Protein AF-A0A8J4GPG6-F1 (afdb_monomer_lite)

Radius of gyration: 65.66 Å; chains: 1; bounding box: 167×95×205 Å

Organism: NCBI:txid1737510

Foldseek 3Di:
DVVVVVVVVVVVVVVVVVVVVVVVVVVVVVVVVVVVVVVVVVVVVVVVVVVVVVVVVVVVVVVVVVVVVVVVVVVVVVVVVVVVVVVVVVVVVVVVVVVVVVVVVVVVVVVVVVVVVVVVVVVVVVVVVVVVVVVVVVVVVVVVVVVVVVVVVVVVVVVVDDDDDPDDDDDDDDDDDDDDDDPPDPPPPPPPPPPDDDPDDPPPPPPPPPVPPDDDDDPPDDDDDPPPPPPPPPPPPPPPVPPPPDDDDDDDDDDDDDDDDDPDDDDDDPDDDDPPPCPPPPPPPVPPVQVVCCVVPVDRPDDPDPPPPPDPVVPDVVVPDDPDDD

pLDDT: mean 72.29, std 22.61, range [36.09, 97.94]

Structure (mmCIF, N/CA/C/O backbone):
data_AF-A0A8J4GPG6-F1
#
_entry.id   AF-A0A8J4GPG6-F1
#
loop_
_atom_site.group_PDB
_atom_site.id
_atom_site.type_symbol
_atom_site.label_atom_id
_atom_site.label_alt_id
_atom_site.label_comp_id
_atom_site.label_asym_id
_atom_site.label_entity_id
_atom_site.label_seq_id
_atom_site.pdbx_PDB_ins_code
_atom_site.Cartn_x
_atom_site.Cartn_y
_atom_site.Cartn_z
_atom_site.occupancy
_atom_site.B_iso_or_equiv
_atom_site.auth_seq_id
_atom_site.auth_comp_id
_atom_site.auth_asym_id
_atom_site.auth_atom_id
_atom_site.pdbx_PDB_model_num
ATOM 1 N N . MET A 1 1 ? 75.016 -2.927 -106.631 1.00 52.25 1 MET A N 1
ATOM 2 C CA . MET A 1 1 ? 74.481 -1.567 -106.379 1.00 52.25 1 MET A CA 1
ATOM 3 C C . MET A 1 1 ? 72.999 -1.537 -105.985 1.00 52.25 1 MET A C 1
ATOM 5 O O . MET A 1 1 ? 72.646 -0.672 -105.201 1.00 52.25 1 MET A O 1
ATOM 9 N N . LEU A 1 2 ? 72.145 -2.487 -106.401 1.00 52.03 2 LEU A N 1
ATOM 10 C CA . LEU A 1 2 ? 70.730 -2.541 -105.967 1.00 52.03 2 LEU A CA 1
ATOM 11 C C . LEU A 1 2 ? 70.524 -2.880 -104.473 1.00 52.03 2 LEU A C 1
ATOM 13 O O . LEU A 1 2 ? 69.580 -2.395 -103.860 1.00 52.03 2 LEU A O 1
ATOM 17 N N . LEU A 1 3 ? 71.453 -3.617 -103.853 1.00 50.75 3 LEU A N 1
ATOM 18 C CA . LEU A 1 3 ? 71.431 -3.918 -102.411 1.00 50.75 3 LEU A CA 1
ATOM 19 C C . LEU A 1 3 ? 71.705 -2.689 -101.516 1.00 50.75 3 LEU A C 1
ATOM 21 O O . LEU A 1 3 ? 71.284 -2.671 -100.366 1.00 50.75 3 LEU A O 1
ATOM 25 N N . SER A 1 4 ? 72.364 -1.645 -102.038 1.00 53.97 4 SER A N 1
ATOM 26 C CA . SER A 1 4 ? 72.735 -0.458 -101.247 1.00 53.97 4 SER A CA 1
ATOM 27 C C . SER A 1 4 ? 71.632 0.602 -101.190 1.00 53.97 4 SER A C 1
ATOM 29 O O . SER A 1 4 ? 71.593 1.380 -100.245 1.00 53.97 4 SER A O 1
ATOM 31 N N . VAL A 1 5 ? 70.730 0.636 -102.177 1.00 57.47 5 VAL A N 1
ATOM 32 C CA . VAL A 1 5 ? 69.611 1.597 -102.220 1.00 57.47 5 VAL A CA 1
ATOM 33 C C . VAL A 1 5 ? 68.431 1.102 -101.371 1.00 57.47 5 VAL A C 1
ATOM 35 O O . VAL A 1 5 ? 67.757 1.901 -100.728 1.00 57.47 5 VAL A O 1
ATOM 38 N N . TYR A 1 6 ? 68.240 -0.219 -101.269 1.00 57.22 6 TYR A N 1
ATOM 39 C CA . TYR A 1 6 ? 67.215 -0.821 -100.405 1.00 57.22 6 TYR A CA 1
ATOM 40 C C . TYR A 1 6 ? 67.501 -0.619 -98.907 1.00 57.22 6 TYR A C 1
ATOM 42 O O . TYR A 1 6 ? 66.580 -0.415 -98.119 1.00 57.22 6 TYR A O 1
ATOM 50 N N . ALA A 1 7 ? 68.780 -0.603 -98.517 1.00 59.12 7 ALA A N 1
ATOM 51 C CA . ALA A 1 7 ? 69.188 -0.350 -97.137 1.00 59.12 7 ALA A CA 1
ATOM 52 C C . ALA A 1 7 ? 68.883 1.090 -96.681 1.00 59.12 7 ALA A C 1
ATOM 54 O O . ALA A 1 7 ? 68.516 1.292 -95.529 1.00 59.12 7 ALA A O 1
ATOM 55 N N . VAL A 1 8 ? 68.965 2.086 -97.575 1.00 61.84 8 VAL A N 1
ATOM 56 C CA . VAL A 1 8 ? 68.721 3.502 -97.229 1.00 61.84 8 VAL A CA 1
ATOM 57 C C . VAL A 1 8 ? 67.225 3.805 -97.051 1.00 61.84 8 VAL A C 1
ATOM 59 O O . VAL A 1 8 ? 66.867 4.625 -96.210 1.00 61.84 8 VAL A O 1
ATOM 62 N N . ALA A 1 9 ? 66.337 3.108 -97.768 1.00 64.06 9 ALA A N 1
ATOM 63 C CA . ALA A 1 9 ? 64.885 3.280 -97.631 1.00 64.06 9 ALA A CA 1
ATOM 64 C C . ALA A 1 9 ? 64.264 2.479 -96.464 1.00 64.06 9 ALA A C 1
ATOM 66 O O . ALA A 1 9 ? 63.228 2.875 -95.933 1.00 64.06 9 ALA A O 1
ATOM 67 N N . ALA A 1 10 ? 64.891 1.380 -96.027 1.00 73.00 10 ALA A N 1
ATOM 68 C CA . ALA A 1 10 ? 64.372 0.539 -94.942 1.00 73.00 10 ALA A CA 1
ATOM 69 C C . ALA A 1 10 ? 64.548 1.157 -93.539 1.00 73.00 10 ALA A C 1
ATOM 71 O O . ALA A 1 10 ? 63.718 0.941 -92.656 1.00 73.00 10 ALA A O 1
ATOM 72 N N . VAL A 1 11 ? 65.597 1.960 -93.331 1.00 76.50 11 VAL A N 1
ATOM 73 C CA . VAL A 1 11 ? 65.901 2.599 -92.036 1.00 76.50 11 VAL A CA 1
ATOM 74 C C . VAL A 1 11 ? 64.784 3.537 -91.537 1.00 76.50 11 VAL A C 1
ATOM 76 O O . VAL A 1 11 ? 64.368 3.375 -90.388 1.00 76.50 11 VAL A O 1
ATOM 79 N N . PRO A 1 12 ? 64.230 4.475 -92.337 1.00 82.62 12 PRO A N 1
ATOM 80 C CA . PRO A 1 12 ? 63.148 5.345 -91.864 1.00 82.62 12 PRO A CA 1
ATOM 81 C C . PRO A 1 12 ? 61.829 4.596 -91.599 1.00 82.62 12 PRO A C 1
ATOM 83 O O . PRO A 1 12 ? 61.084 4.977 -90.695 1.00 82.62 12 PRO A O 1
ATOM 86 N N . MET A 1 13 ? 61.543 3.506 -92.324 1.00 85.50 13 MET A N 1
ATOM 87 C CA . MET A 1 13 ? 60.363 2.669 -92.055 1.00 85.50 13 MET A CA 1
ATOM 88 C C . MET A 1 13 ? 60.495 1.883 -90.747 1.00 85.50 13 MET A C 1
ATOM 90 O O . MET A 1 13 ? 59.541 1.794 -89.979 1.00 85.50 13 MET A O 1
ATOM 94 N N . LEU A 1 14 ? 61.689 1.366 -90.445 1.00 88.38 14 LEU A N 1
ATOM 95 C CA . LEU A 1 14 ? 61.951 0.699 -89.168 1.00 88.38 14 LEU A CA 1
ATOM 96 C C . LEU A 1 14 ? 61.892 1.681 -87.988 1.00 88.38 14 LEU A C 1
ATOM 98 O O . LEU A 1 14 ? 61.332 1.345 -86.948 1.00 88.38 14 LEU A O 1
ATOM 102 N N . ALA A 1 15 ? 62.399 2.907 -88.153 1.00 88.88 15 ALA A N 1
ATOM 103 C CA . ALA A 1 15 ? 62.335 3.938 -87.116 1.00 88.88 15 ALA A CA 1
ATOM 104 C C . ALA A 1 15 ? 60.894 4.396 -86.825 1.00 88.88 15 ALA A C 1
ATOM 106 O O . ALA A 1 15 ? 60.515 4.548 -85.665 1.00 88.88 15 ALA A O 1
ATOM 107 N N . THR A 1 16 ? 60.071 4.574 -87.863 1.00 91.69 16 THR A N 1
ATOM 108 C CA . THR A 1 16 ? 58.650 4.930 -87.701 1.00 91.69 16 THR A CA 1
ATOM 109 C C . THR A 1 16 ? 57.837 3.789 -87.097 1.00 91.69 16 THR A C 1
ATOM 111 O O . THR A 1 16 ? 57.032 4.040 -86.202 1.00 91.69 16 THR A O 1
ATOM 114 N N . ALA A 1 17 ? 58.090 2.539 -87.496 1.00 93.06 17 ALA A N 1
ATOM 115 C CA . ALA A 1 17 ? 57.474 1.370 -86.871 1.00 93.06 17 ALA A CA 1
ATOM 116 C C . ALA A 1 17 ? 57.861 1.239 -85.387 1.00 93.06 17 ALA A C 1
ATOM 118 O O . ALA A 1 17 ? 56.996 0.994 -84.548 1.00 93.06 17 ALA A O 1
ATOM 119 N N . ALA A 1 18 ? 59.133 1.469 -85.042 1.00 93.88 18 ALA A N 1
ATOM 120 C CA . ALA A 1 18 ? 59.598 1.463 -83.656 1.00 93.88 18 ALA A CA 1
ATOM 121 C C . ALA A 1 18 ? 58.967 2.595 -82.827 1.00 93.88 18 ALA A C 1
ATOM 123 O O . ALA A 1 18 ? 58.536 2.358 -81.701 1.00 93.88 18 ALA A O 1
ATOM 124 N N . ALA A 1 19 ? 58.851 3.804 -83.386 1.00 94.31 19 ALA A N 1
ATOM 125 C CA . ALA A 1 19 ? 58.191 4.929 -82.724 1.00 94.31 19 ALA A CA 1
ATOM 126 C C . ALA A 1 19 ? 56.688 4.677 -82.512 1.00 94.31 19 ALA A C 1
ATOM 128 O O . ALA A 1 19 ? 56.167 4.951 -81.433 1.00 94.31 19 ALA A O 1
ATOM 129 N N . ALA A 1 20 ? 55.999 4.102 -83.503 1.00 94.38 20 ALA A N 1
ATOM 130 C CA . ALA A 1 20 ? 54.594 3.719 -83.384 1.00 94.38 20 ALA A CA 1
ATOM 131 C C . ALA A 1 20 ? 54.391 2.616 -82.333 1.00 94.38 20 ALA A C 1
ATOM 133 O O . ALA A 1 20 ? 53.469 2.703 -81.525 1.00 94.38 20 ALA A O 1
ATOM 134 N N . ALA A 1 21 ? 55.278 1.617 -82.290 1.00 95.19 21 ALA A N 1
ATOM 135 C CA . ALA A 1 21 ? 55.256 0.573 -81.269 1.00 95.19 21 ALA A CA 1
ATOM 136 C C . ALA A 1 21 ? 55.518 1.138 -79.862 1.00 95.19 21 ALA A C 1
ATOM 138 O O . ALA A 1 21 ? 54.820 0.772 -78.919 1.00 95.19 21 ALA A O 1
ATOM 139 N N . ALA A 1 22 ? 56.466 2.070 -79.719 1.00 95.31 22 ALA A N 1
ATOM 140 C CA . ALA A 1 22 ? 56.740 2.748 -78.453 1.00 95.31 22 ALA A CA 1
ATOM 141 C C . ALA A 1 22 ? 55.551 3.608 -77.991 1.00 95.31 22 ALA A C 1
ATOM 143 O O . ALA A 1 22 ? 55.191 3.571 -76.816 1.00 95.31 22 ALA A O 1
ATOM 144 N N . ALA A 1 23 ? 54.901 4.329 -78.909 1.00 95.94 23 ALA A N 1
ATOM 145 C CA . ALA A 1 23 ? 53.695 5.097 -78.611 1.00 95.94 23 ALA A CA 1
ATOM 146 C C . ALA A 1 23 ? 52.535 4.183 -78.183 1.00 95.94 23 ALA A C 1
ATOM 148 O O . ALA A 1 23 ? 51.899 4.444 -77.165 1.00 95.94 23 ALA A O 1
ATOM 149 N N . ALA A 1 24 ? 52.309 3.074 -78.895 1.00 95.56 24 ALA A N 1
ATOM 150 C CA . ALA A 1 24 ? 51.292 2.089 -78.533 1.00 95.56 24 ALA A CA 1
ATOM 151 C C . ALA A 1 24 ? 51.565 1.458 -77.156 1.00 95.56 24 ALA A C 1
ATOM 153 O O . ALA A 1 24 ? 50.646 1.329 -76.347 1.00 95.56 24 ALA A O 1
ATOM 154 N N . ALA A 1 25 ? 52.825 1.127 -76.855 1.00 96.00 25 ALA A N 1
ATOM 155 C CA . ALA A 1 25 ? 53.230 0.621 -75.546 1.00 96.00 25 ALA A CA 1
ATOM 156 C C . ALA A 1 25 ? 53.015 1.662 -74.434 1.00 96.00 25 ALA A C 1
ATOM 158 O O . ALA A 1 25 ? 52.515 1.316 -73.365 1.00 96.00 25 ALA A O 1
ATOM 159 N N . ALA A 1 26 ? 53.320 2.938 -74.688 1.00 96.25 26 ALA A N 1
ATOM 160 C CA . ALA A 1 26 ? 53.076 4.024 -73.740 1.00 96.25 26 ALA A CA 1
ATOM 161 C C . ALA A 1 26 ? 51.574 4.238 -73.483 1.00 96.25 26 ALA A C 1
ATOM 163 O O . ALA A 1 26 ? 51.165 4.376 -72.331 1.00 96.25 26 ALA A O 1
ATOM 164 N N . THR A 1 27 ? 50.735 4.202 -74.525 1.00 96.88 27 THR A N 1
ATOM 165 C CA . THR A 1 27 ? 49.273 4.275 -74.380 1.00 96.88 27 THR A CA 1
ATOM 166 C C . THR A 1 27 ? 48.723 3.075 -73.611 1.00 96.88 27 THR A C 1
ATOM 168 O O . THR A 1 27 ? 47.893 3.258 -72.724 1.00 96.88 27 THR A O 1
ATOM 171 N N . ALA A 1 28 ? 49.207 1.861 -73.890 1.00 96.19 28 ALA A N 1
ATOM 172 C CA . ALA A 1 28 ? 48.809 0.663 -73.154 1.00 96.19 28 ALA A CA 1
ATOM 173 C C . ALA A 1 28 ? 49.217 0.742 -71.672 1.00 96.19 28 ALA A C 1
ATOM 175 O O . ALA A 1 28 ? 48.412 0.424 -70.798 1.00 96.19 28 ALA A O 1
ATOM 176 N N . ALA A 1 29 ? 50.425 1.230 -71.375 1.00 96.50 29 ALA A N 1
ATOM 177 C CA . ALA A 1 29 ? 50.893 1.441 -70.007 1.00 96.50 29 ALA A CA 1
ATOM 178 C C . ALA A 1 29 ? 50.073 2.515 -69.267 1.00 96.50 29 ALA A C 1
ATOM 180 O O . ALA A 1 29 ? 49.715 2.328 -68.102 1.00 96.50 29 ALA A O 1
ATOM 181 N N . ALA A 1 30 ? 49.720 3.614 -69.940 1.00 96.12 30 ALA A N 1
ATOM 182 C CA . ALA A 1 30 ? 48.855 4.652 -69.383 1.00 96.12 30 ALA A CA 1
ATOM 183 C C . ALA A 1 30 ? 47.435 4.127 -69.105 1.00 96.12 30 ALA A C 1
ATOM 185 O O . ALA A 1 30 ? 46.891 4.378 -68.032 1.00 96.12 30 ALA A O 1
ATOM 186 N N . ALA A 1 31 ? 46.861 3.342 -70.024 1.00 96.25 31 ALA A N 1
ATOM 187 C CA . ALA A 1 31 ? 45.556 2.710 -69.842 1.00 96.25 31 ALA A CA 1
ATOM 188 C C . ALA A 1 31 ? 45.561 1.695 -68.686 1.00 96.25 31 ALA A C 1
ATOM 190 O O . ALA A 1 31 ? 44.645 1.697 -67.867 1.00 96.25 31 ALA A O 1
ATOM 191 N N . ALA A 1 32 ? 46.615 0.879 -68.571 1.00 96.50 32 ALA A N 1
ATOM 192 C CA . ALA A 1 32 ? 46.789 -0.051 -67.456 1.00 96.50 32 ALA A CA 1
ATOM 193 C C . ALA A 1 32 ? 46.916 0.685 -66.112 1.00 96.50 32 ALA A C 1
ATOM 195 O O . ALA A 1 32 ? 46.302 0.279 -65.126 1.00 96.50 32 ALA A O 1
ATOM 196 N N . THR A 1 33 ? 47.650 1.802 -66.082 1.00 97.25 33 THR A N 1
ATOM 197 C CA . THR A 1 33 ? 47.785 2.646 -64.885 1.00 97.25 33 THR A CA 1
ATOM 198 C C . THR A 1 33 ? 46.442 3.263 -64.495 1.00 97.25 33 THR A C 1
ATOM 200 O O . THR A 1 33 ? 46.044 3.169 -63.338 1.00 97.25 33 THR A O 1
ATOM 203 N N . ALA A 1 34 ? 45.697 3.820 -65.456 1.00 96.38 34 ALA A N 1
ATOM 204 C CA . ALA A 1 34 ? 44.369 4.382 -65.213 1.00 96.38 34 ALA A CA 1
ATOM 205 C C . ALA A 1 34 ? 43.373 3.326 -64.700 1.00 96.38 34 ALA A C 1
ATOM 207 O O . ALA A 1 34 ? 42.628 3.592 -63.757 1.00 96.38 34 ALA A O 1
ATOM 208 N N . ALA A 1 35 ? 43.395 2.115 -65.267 1.00 96.44 35 ALA A N 1
ATOM 209 C CA . ALA A 1 35 ? 42.573 0.999 -64.804 1.00 96.44 35 ALA A CA 1
ATOM 210 C C . ALA A 1 35 ? 42.939 0.567 -63.373 1.00 96.44 35 ALA A C 1
ATOM 212 O O . ALA A 1 35 ? 42.047 0.355 -62.552 1.00 96.44 35 ALA A O 1
ATOM 213 N N . ALA A 1 36 ? 44.234 0.499 -63.043 1.00 96.50 36 ALA A N 1
ATOM 214 C CA . ALA A 1 36 ? 44.697 0.189 -61.692 1.00 96.50 36 ALA A CA 1
ATOM 215 C C . ALA A 1 36 ? 44.278 1.269 -60.677 1.00 96.50 36 ALA A C 1
ATOM 217 O O . ALA A 1 36 ? 43.794 0.938 -59.595 1.00 96.50 36 ALA A O 1
ATOM 218 N N . THR A 1 37 ? 44.389 2.555 -61.031 1.00 97.31 37 THR A N 1
ATOM 219 C CA . THR A 1 37 ? 43.919 3.664 -60.185 1.00 97.31 37 THR A CA 1
ATOM 220 C C . THR A 1 37 ? 42.404 3.618 -59.978 1.00 97.31 37 THR A C 1
ATOM 222 O O . THR A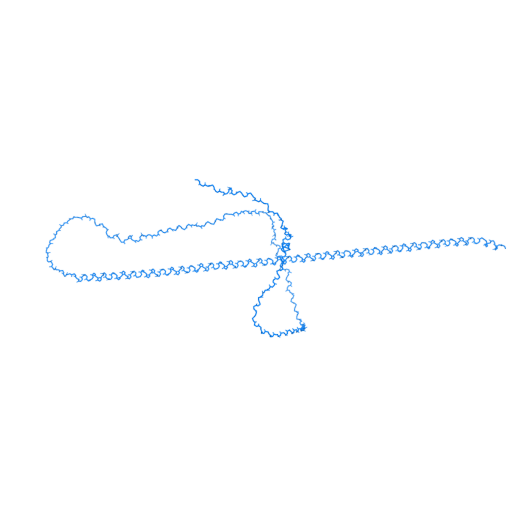 1 37 ? 41.943 3.794 -58.852 1.00 97.31 37 THR A O 1
ATOM 225 N N . ALA A 1 38 ? 41.623 3.328 -61.024 1.00 96.19 38 ALA A N 1
ATOM 226 C CA . ALA A 1 38 ? 40.172 3.187 -60.912 1.00 96.19 38 ALA A CA 1
ATOM 227 C C . ALA A 1 38 ? 39.774 2.003 -60.010 1.00 96.19 38 ALA A C 1
ATOM 229 O O . ALA A 1 38 ? 38.896 2.148 -59.160 1.00 96.19 38 ALA A O 1
ATOM 230 N N . ALA A 1 39 ? 40.453 0.857 -60.133 1.00 96.69 39 ALA A N 1
ATOM 231 C CA . ALA A 1 39 ? 40.225 -0.307 -59.275 1.00 96.69 39 ALA A CA 1
ATOM 232 C C . ALA A 1 39 ? 40.586 -0.031 -57.802 1.00 96.69 39 ALA A C 1
ATOM 234 O O . ALA A 1 39 ? 39.843 -0.417 -56.894 1.00 96.69 39 ALA A O 1
ATOM 235 N N . ALA A 1 40 ? 41.689 0.684 -57.554 1.00 95.94 40 ALA A N 1
ATOM 236 C CA . ALA A 1 40 ? 42.076 1.110 -56.211 1.00 95.94 40 ALA A CA 1
ATOM 237 C C . ALA A 1 40 ? 41.047 2.080 -55.600 1.00 95.94 40 ALA A C 1
ATOM 239 O O . ALA A 1 40 ? 40.649 1.903 -54.449 1.00 95.94 40 ALA A O 1
ATOM 240 N N . ALA A 1 41 ? 40.554 3.052 -56.378 1.00 96.25 41 ALA A N 1
ATOM 241 C CA . ALA A 1 41 ? 39.515 3.984 -55.938 1.00 96.25 41 ALA A CA 1
ATOM 242 C C . ALA A 1 41 ? 38.186 3.272 -55.625 1.00 96.25 41 ALA A C 1
ATOM 244 O O . ALA A 1 41 ? 37.566 3.556 -54.601 1.00 96.25 41 ALA A O 1
ATOM 245 N N . ALA A 1 42 ? 37.778 2.302 -56.452 1.00 96.44 42 ALA A N 1
ATOM 246 C CA . ALA A 1 42 ? 36.586 1.489 -56.205 1.00 96.44 42 ALA A CA 1
ATOM 247 C C . ALA A 1 42 ? 36.716 0.646 -54.923 1.00 96.44 42 ALA A C 1
ATOM 249 O O . ALA A 1 42 ? 35.779 0.580 -54.129 1.00 96.44 42 ALA A O 1
ATOM 250 N N . THR A 1 43 ? 37.893 0.059 -54.681 1.00 96.56 43 THR A N 1
ATOM 251 C CA . THR A 1 43 ? 38.172 -0.714 -53.458 1.00 96.56 43 THR A CA 1
ATOM 252 C C . THR A 1 43 ? 38.139 0.177 -52.214 1.00 96.56 43 THR A C 1
ATOM 254 O O . THR A 1 43 ? 37.539 -0.193 -51.207 1.00 96.56 43 THR A O 1
ATOM 257 N N . ALA A 1 44 ? 38.721 1.380 -52.287 1.00 96.31 44 ALA A N 1
ATOM 258 C CA . ALA A 1 44 ? 38.678 2.353 -51.197 1.00 96.31 44 ALA A CA 1
ATOM 259 C C . ALA A 1 44 ? 37.244 2.830 -50.900 1.00 96.31 44 ALA A C 1
ATOM 261 O O . ALA A 1 44 ? 36.858 2.919 -49.736 1.00 96.31 44 ALA A O 1
ATOM 262 N N . ALA A 1 45 ? 36.432 3.074 -51.935 1.00 96.12 45 ALA A N 1
ATOM 263 C CA . ALA A 1 45 ? 35.025 3.438 -51.776 1.00 96.12 45 ALA A CA 1
ATOM 264 C C . ALA A 1 45 ? 34.201 2.305 -51.138 1.00 96.12 45 ALA A C 1
ATOM 266 O O . ALA A 1 45 ? 33.405 2.562 -50.235 1.00 96.12 45 ALA A O 1
ATOM 267 N N . ALA A 1 46 ? 34.427 1.050 -51.546 1.00 96.06 46 ALA A N 1
ATOM 268 C CA . ALA A 1 46 ? 33.774 -0.113 -50.944 1.00 96.06 46 ALA A CA 1
ATOM 269 C C . ALA A 1 46 ? 34.167 -0.298 -49.466 1.00 96.06 46 ALA A C 1
ATOM 271 O O . ALA A 1 46 ? 33.301 -0.543 -48.627 1.00 96.06 46 ALA A O 1
ATOM 272 N N . ALA A 1 47 ? 35.448 -0.115 -49.127 1.00 96.25 47 ALA A N 1
ATOM 273 C CA . ALA A 1 47 ? 35.922 -0.166 -47.744 1.00 96.25 47 ALA A CA 1
ATOM 274 C C . ALA A 1 47 ? 35.317 0.957 -46.881 1.00 96.25 47 ALA A C 1
ATOM 276 O O . ALA A 1 47 ? 34.892 0.703 -45.754 1.00 96.25 47 ALA A O 1
ATOM 277 N N . ALA A 1 48 ? 35.212 2.179 -47.417 1.00 95.31 48 ALA A N 1
ATOM 278 C CA . ALA A 1 48 ? 34.569 3.299 -46.730 1.00 95.31 48 ALA A CA 1
ATOM 279 C C . ALA A 1 48 ? 33.067 3.053 -46.499 1.00 95.31 48 ALA A C 1
ATOM 281 O O . ALA A 1 48 ? 32.566 3.311 -45.405 1.00 95.31 48 ALA A O 1
ATOM 282 N N . ALA A 1 49 ? 32.358 2.496 -47.488 1.00 95.69 49 ALA A N 1
ATOM 283 C CA . ALA A 1 49 ? 30.948 2.130 -47.351 1.00 95.69 49 ALA A CA 1
ATOM 284 C C . ALA A 1 49 ? 30.735 1.027 -46.297 1.00 95.69 49 ALA A C 1
ATOM 286 O O . ALA A 1 49 ? 29.824 1.131 -45.477 1.00 95.69 49 ALA A O 1
ATOM 287 N N . ALA A 1 50 ? 31.603 0.009 -46.263 1.00 95.94 50 ALA A N 1
ATOM 288 C CA . ALA A 1 50 ? 31.557 -1.043 -45.247 1.00 95.94 50 ALA A CA 1
ATOM 289 C C . ALA A 1 50 ? 31.839 -0.501 -43.833 1.00 95.94 50 ALA A C 1
ATOM 291 O O . ALA A 1 50 ? 31.148 -0.865 -42.882 1.00 95.94 50 ALA A O 1
ATOM 292 N N . ALA A 1 51 ? 32.810 0.408 -43.685 1.00 96.00 51 ALA A N 1
ATOM 293 C CA . ALA A 1 51 ? 33.090 1.065 -42.409 1.00 96.00 51 ALA A CA 1
ATOM 294 C C . ALA A 1 51 ? 31.902 1.919 -41.929 1.00 96.00 51 ALA A C 1
ATOM 296 O O . ALA A 1 51 ? 31.537 1.852 -40.755 1.00 96.00 51 ALA A O 1
ATOM 297 N N . ALA A 1 52 ? 31.256 2.661 -42.835 1.00 95.56 52 ALA A N 1
ATOM 298 C CA . ALA A 1 52 ? 30.061 3.443 -42.524 1.00 95.56 52 ALA A CA 1
ATOM 299 C C . ALA A 1 52 ? 28.875 2.556 -42.100 1.00 95.56 52 ALA A C 1
ATOM 301 O O . ALA A 1 52 ? 28.191 2.879 -41.131 1.00 95.56 52 ALA A O 1
ATOM 302 N N . ALA A 1 53 ? 28.664 1.415 -42.767 1.00 96.25 53 ALA A N 1
ATOM 303 C CA . ALA A 1 53 ? 27.622 0.455 -42.397 1.00 96.25 53 ALA A CA 1
ATOM 304 C C . ALA A 1 53 ? 27.863 -0.156 -41.004 1.00 96.25 53 ALA A C 1
ATOM 306 O O . ALA A 1 53 ? 26.939 -0.221 -40.195 1.00 96.25 53 ALA A O 1
ATOM 307 N N . THR A 1 54 ? 29.107 -0.535 -40.689 1.00 96.56 54 THR A N 1
ATOM 308 C CA . THR A 1 54 ? 29.480 -1.037 -39.355 1.00 96.56 54 THR A CA 1
ATOM 309 C C . THR A 1 54 ? 29.281 0.027 -38.273 1.00 96.56 54 THR A C 1
ATOM 311 O O . THR A 1 54 ? 28.740 -0.276 -37.211 1.00 96.56 54 THR A O 1
ATOM 314 N N . ALA A 1 55 ? 29.660 1.282 -38.540 1.00 94.75 55 ALA A N 1
ATOM 315 C CA . ALA A 1 55 ? 29.448 2.386 -37.604 1.00 94.75 55 ALA A CA 1
ATOM 316 C C . ALA A 1 55 ? 27.953 2.655 -37.357 1.00 94.75 55 ALA A C 1
ATOM 318 O O . ALA A 1 55 ? 27.548 2.848 -36.211 1.00 94.75 55 ALA A O 1
ATOM 319 N N . ALA A 1 56 ? 27.125 2.609 -38.406 1.00 95.94 56 ALA A N 1
ATOM 320 C CA . ALA A 1 56 ? 25.677 2.750 -38.283 1.00 95.94 56 ALA A CA 1
ATOM 321 C C . ALA A 1 56 ? 25.058 1.608 -37.458 1.00 95.94 56 ALA A C 1
ATOM 323 O O . ALA A 1 56 ? 24.283 1.872 -36.542 1.00 95.94 56 ALA A O 1
ATOM 324 N N . ALA A 1 57 ? 25.453 0.355 -37.712 1.00 95.81 57 ALA A N 1
ATOM 325 C CA . ALA A 1 57 ? 24.982 -0.799 -36.946 1.00 95.81 57 ALA A CA 1
ATOM 326 C C . ALA A 1 57 ? 25.373 -0.713 -35.459 1.00 95.81 57 ALA A C 1
ATOM 328 O O . ALA A 1 57 ? 24.546 -0.980 -34.588 1.00 95.81 57 ALA A O 1
ATOM 329 N N . ALA A 1 58 ? 26.605 -0.282 -35.159 1.00 95.25 58 ALA A N 1
ATOM 330 C CA . ALA A 1 58 ? 27.060 -0.064 -33.787 1.00 95.25 58 ALA A CA 1
ATOM 331 C C . ALA A 1 58 ? 26.265 1.050 -33.081 1.00 95.25 58 ALA A C 1
ATOM 333 O O . ALA A 1 58 ? 25.886 0.890 -31.921 1.00 95.25 58 ALA A O 1
ATOM 334 N N . ALA A 1 59 ? 25.958 2.149 -33.78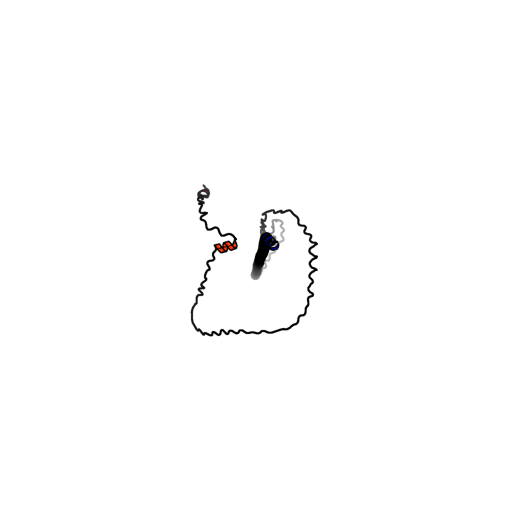1 1.00 95.88 59 ALA A N 1
ATOM 335 C CA . ALA A 1 59 ? 25.133 3.230 -33.243 1.00 95.88 59 ALA A CA 1
ATOM 336 C C . ALA A 1 59 ? 23.695 2.769 -32.949 1.00 95.88 59 ALA A C 1
ATOM 338 O O . ALA A 1 59 ? 23.159 3.084 -31.886 1.00 95.88 59 ALA A O 1
ATOM 339 N N . THR A 1 60 ? 23.085 1.977 -33.839 1.00 97.25 60 THR A N 1
ATOM 340 C CA . THR A 1 60 ? 21.759 1.385 -33.603 1.00 97.25 60 THR A CA 1
ATOM 341 C C . THR A 1 60 ? 21.771 0.445 -32.399 1.00 97.25 60 THR A C 1
ATOM 343 O O . THR A 1 60 ? 20.911 0.572 -31.533 1.00 97.25 60 THR A O 1
ATOM 346 N N . ALA A 1 61 ? 22.766 -0.443 -32.288 1.00 95.38 61 ALA A N 1
ATOM 347 C CA 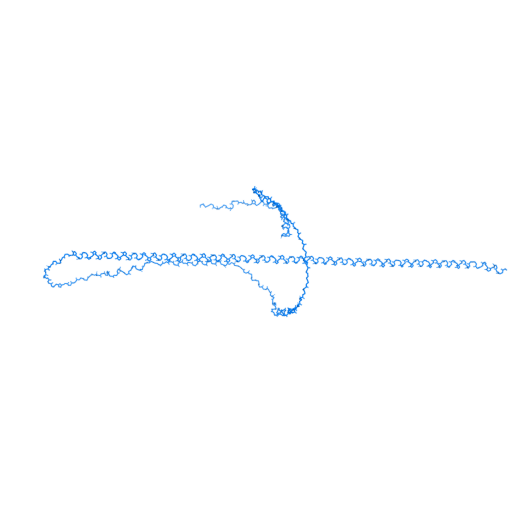. ALA A 1 61 ? 22.886 -1.353 -31.148 1.00 95.38 61 ALA A CA 1
ATOM 348 C C . ALA A 1 61 ? 23.042 -0.598 -29.815 1.00 95.38 61 ALA A C 1
ATOM 350 O O . ALA A 1 61 ? 22.385 -0.940 -28.831 1.00 95.38 61 ALA A O 1
ATOM 351 N N . ALA A 1 62 ? 23.852 0.467 -29.790 1.00 96.31 62 ALA A N 1
ATOM 352 C CA . ALA A 1 62 ? 24.013 1.318 -28.613 1.00 96.31 62 ALA A CA 1
ATOM 353 C C . ALA A 1 62 ? 22.707 2.039 -28.231 1.00 96.31 62 ALA A C 1
ATOM 355 O O . ALA A 1 62 ? 22.359 2.089 -27.051 1.00 96.31 62 ALA A O 1
ATOM 356 N N . ALA A 1 63 ? 21.953 2.548 -29.212 1.00 96.38 63 ALA A N 1
ATOM 357 C CA . ALA A 1 63 ? 20.661 3.189 -28.972 1.00 96.38 63 ALA A CA 1
ATOM 358 C C . ALA A 1 63 ? 19.618 2.203 -28.415 1.00 96.38 63 ALA A C 1
ATOM 360 O O . ALA A 1 63 ? 18.912 2.532 -27.462 1.00 96.38 63 ALA A O 1
ATOM 361 N N . THR A 1 64 ? 19.554 0.979 -28.950 1.00 97.25 64 THR A N 1
ATOM 362 C CA . THR A 1 64 ? 18.669 -0.077 -28.432 1.00 97.25 64 THR A CA 1
ATOM 363 C C . THR A 1 64 ? 19.043 -0.478 -27.005 1.00 97.25 64 THR A C 1
ATOM 365 O O . THR A 1 64 ? 18.156 -0.604 -26.162 1.00 97.25 64 THR A O 1
ATOM 368 N N . ALA A 1 65 ? 20.337 -0.626 -26.701 1.00 96.25 65 ALA A N 1
ATOM 369 C CA . ALA A 1 65 ? 20.800 -0.937 -25.349 1.00 96.25 65 ALA A CA 1
ATOM 370 C C . ALA A 1 65 ? 20.453 0.179 -24.347 1.00 96.25 65 ALA A C 1
ATOM 372 O O . ALA A 1 65 ? 19.988 -0.107 -23.245 1.00 96.25 65 ALA A O 1
ATOM 373 N N . ALA A 1 66 ? 20.614 1.448 -24.740 1.00 96.50 66 ALA A N 1
ATOM 374 C CA . ALA A 1 66 ? 20.227 2.589 -23.913 1.00 96.50 66 ALA A CA 1
ATOM 375 C C . ALA A 1 66 ? 18.710 2.623 -23.653 1.00 96.50 66 ALA A C 1
ATOM 377 O O . ALA A 1 66 ? 18.292 2.783 -22.508 1.00 96.50 66 ALA A O 1
ATOM 378 N N . ALA A 1 67 ? 17.887 2.399 -24.684 1.00 96.12 67 ALA A N 1
ATOM 379 C CA . ALA A 1 67 ? 16.433 2.338 -24.540 1.00 96.12 67 ALA A CA 1
ATOM 380 C C . ALA A 1 67 ? 15.986 1.195 -23.610 1.00 96.12 67 ALA A C 1
ATOM 382 O O . ALA A 1 67 ? 15.127 1.401 -22.752 1.00 96.12 67 ALA A O 1
ATOM 383 N N . ALA A 1 68 ? 16.605 0.013 -23.726 1.00 96.62 68 ALA A N 1
ATOM 384 C CA . ALA A 1 68 ? 16.338 -1.119 -22.840 1.00 96.62 68 ALA A CA 1
ATOM 385 C C . ALA A 1 68 ? 16.720 -0.817 -21.380 1.00 96.62 68 ALA A C 1
ATOM 387 O O . ALA A 1 68 ? 15.957 -1.137 -20.469 1.00 96.62 68 ALA A O 1
ATOM 388 N N . ALA A 1 69 ? 17.855 -0.147 -21.147 1.00 96.25 69 ALA A N 1
ATOM 389 C CA . ALA A 1 69 ? 18.268 0.273 -19.808 1.00 96.25 69 ALA A CA 1
ATOM 390 C C . ALA A 1 69 ? 17.294 1.296 -19.192 1.00 96.25 69 ALA A C 1
ATOM 392 O O . ALA A 1 69 ? 16.936 1.173 -18.021 1.00 96.25 69 ALA A O 1
ATOM 393 N N . THR A 1 70 ? 16.809 2.268 -19.977 1.00 96.56 70 THR A N 1
ATOM 394 C CA . THR A 1 70 ? 15.783 3.223 -19.525 1.00 96.56 70 THR A CA 1
ATOM 395 C C . THR A 1 70 ? 14.465 2.524 -19.188 1.00 96.56 70 THR A C 1
ATOM 397 O O . THR A 1 70 ? 13.880 2.813 -18.146 1.00 96.56 70 THR A O 1
ATOM 400 N N . ALA A 1 71 ? 14.016 1.575 -20.017 1.00 95.75 71 ALA A N 1
ATOM 401 C CA . ALA A 1 71 ? 12.803 0.802 -19.752 1.00 95.75 71 ALA A CA 1
ATOM 402 C C . ALA A 1 71 ? 12.925 -0.047 -18.472 1.00 95.75 71 ALA A C 1
ATOM 404 O O . ALA A 1 71 ? 12.008 -0.054 -17.652 1.00 95.75 71 ALA A O 1
ATOM 405 N N . ALA A 1 72 ? 14.073 -0.698 -18.254 1.00 96.62 72 ALA A N 1
ATOM 406 C CA . ALA A 1 72 ? 14.339 -1.465 -17.037 1.00 96.62 72 ALA A CA 1
ATOM 407 C C . ALA A 1 72 ? 14.348 -0.577 -15.777 1.00 96.62 72 ALA A C 1
ATOM 409 O O . ALA A 1 72 ? 13.761 -0.945 -14.760 1.00 96.62 72 ALA A O 1
ATOM 410 N N . ALA A 1 73 ? 14.951 0.616 -15.846 1.00 96.38 73 ALA A N 1
ATOM 411 C CA . ALA A 1 73 ? 14.948 1.574 -14.739 1.00 96.38 73 ALA A CA 1
ATOM 412 C C . ALA A 1 73 ? 13.535 2.100 -14.416 1.00 96.38 73 ALA A C 1
ATOM 414 O O . ALA A 1 73 ? 13.175 2.236 -13.242 1.00 96.38 73 ALA A O 1
ATOM 415 N N . ALA A 1 74 ? 12.714 2.354 -15.442 1.00 96.69 74 ALA A N 1
ATOM 416 C CA . ALA A 1 74 ? 11.318 2.752 -15.268 1.00 96.69 74 ALA A CA 1
ATOM 417 C C . ALA A 1 74 ? 10.486 1.634 -14.615 1.00 96.69 74 ALA A C 1
ATOM 419 O O . ALA A 1 74 ? 9.757 1.900 -13.660 1.00 96.69 74 ALA A O 1
ATOM 420 N N . ALA A 1 75 ? 10.653 0.382 -15.057 1.00 96.88 75 ALA A N 1
ATOM 421 C CA . ALA A 1 75 ? 9.982 -0.776 -14.464 1.00 96.88 75 ALA A CA 1
ATOM 422 C C . ALA A 1 75 ? 10.379 -0.990 -12.991 1.00 96.88 75 ALA A C 1
ATOM 424 O O . ALA A 1 75 ? 9.512 -1.210 -12.146 1.00 96.88 75 ALA A O 1
ATOM 425 N N . ALA A 1 76 ? 11.669 -0.855 -12.658 1.00 96.50 76 ALA A N 1
ATOM 426 C CA . ALA A 1 76 ? 12.148 -0.947 -11.279 1.00 96.50 76 ALA A CA 1
ATOM 427 C C . ALA A 1 76 ? 11.570 0.164 -10.383 1.00 96.50 76 ALA A C 1
ATOM 429 O O . ALA A 1 76 ? 11.178 -0.097 -9.246 1.00 96.50 76 ALA A O 1
ATOM 430 N N . THR A 1 77 ? 11.462 1.390 -10.907 1.00 97.19 77 THR A N 1
ATOM 431 C CA . THR A 1 77 ? 10.848 2.519 -10.188 1.00 97.19 77 THR A CA 1
ATOM 432 C C . THR A 1 77 ? 9.360 2.267 -9.940 1.00 97.19 77 THR A C 1
ATOM 434 O O . THR A 1 77 ? 8.899 2.423 -8.814 1.00 97.19 77 THR A O 1
ATOM 437 N N . ALA A 1 78 ? 8.620 1.805 -10.955 1.00 96.50 78 ALA A N 1
ATOM 438 C CA . ALA A 1 78 ? 7.202 1.472 -10.823 1.00 96.50 78 ALA A CA 1
ATOM 439 C C . ALA A 1 78 ? 6.959 0.358 -9.787 1.00 96.50 78 ALA A C 1
ATOM 441 O O . ALA A 1 78 ? 6.062 0.482 -8.952 1.00 96.50 78 ALA A O 1
ATOM 442 N N . ALA A 1 79 ? 7.794 -0.688 -9.782 1.00 96.62 79 ALA A N 1
ATOM 443 C CA . ALA A 1 79 ? 7.726 -1.760 -8.789 1.00 96.62 79 ALA A CA 1
ATOM 444 C C . ALA A 1 79 ? 8.001 -1.253 -7.360 1.00 96.62 79 ALA A C 1
ATOM 446 O O . ALA A 1 79 ? 7.282 -1.615 -6.428 1.00 96.62 79 ALA A O 1
ATOM 447 N N . ALA A 1 80 ? 8.994 -0.372 -7.183 1.00 96.50 80 ALA A N 1
ATOM 448 C CA . ALA A 1 80 ? 9.291 0.240 -5.889 1.00 96.50 80 ALA A CA 1
ATOM 449 C C . ALA A 1 80 ? 8.136 1.125 -5.386 1.00 96.50 80 ALA A C 1
ATOM 451 O O . ALA A 1 80 ? 7.777 1.052 -4.210 1.00 96.50 80 ALA A O 1
ATOM 452 N N . THR A 1 81 ? 7.511 1.914 -6.268 1.00 97.94 81 THR A N 1
ATOM 453 C CA . THR A 1 81 ? 6.326 2.718 -5.930 1.00 97.94 81 THR A CA 1
ATOM 454 C C . THR A 1 81 ? 5.150 1.834 -5.517 1.00 97.94 81 THR A C 1
ATOM 456 O O . THR A 1 81 ? 4.551 2.086 -4.475 1.00 97.94 81 THR A O 1
ATOM 459 N N . ALA A 1 82 ? 4.854 0.765 -6.264 1.00 96.81 82 ALA A N 1
ATOM 460 C CA . ALA A 1 82 ? 3.777 -0.165 -5.919 1.00 96.81 82 ALA A CA 1
ATOM 461 C C . ALA A 1 82 ? 3.998 -0.831 -4.546 1.00 96.81 82 ALA A C 1
ATOM 463 O O . ALA A 1 82 ? 3.073 -0.898 -3.734 1.00 96.81 82 ALA A O 1
ATOM 464 N N . ALA A 1 83 ? 5.231 -1.255 -4.245 1.00 96.81 83 ALA A N 1
ATOM 465 C CA . ALA A 1 83 ? 5.585 -1.831 -2.946 1.00 96.81 83 ALA A CA 1
ATOM 466 C C . ALA A 1 83 ? 5.443 -0.822 -1.788 1.00 96.81 83 ALA A C 1
ATOM 468 O O . ALA A 1 83 ? 4.948 -1.172 -0.711 1.00 96.81 83 ALA A O 1
ATOM 469 N N . ALA A 1 84 ? 5.830 0.441 -2.007 1.00 97.00 84 ALA A N 1
ATOM 470 C CA . ALA A 1 84 ? 5.654 1.510 -1.026 1.00 97.00 84 ALA A CA 1
ATOM 471 C C . ALA A 1 84 ? 4.165 1.789 -0.752 1.00 97.00 84 ALA A C 1
ATOM 473 O O . ALA A 1 84 ? 3.764 1.869 0.410 1.00 97.00 84 ALA A O 1
ATOM 474 N N . THR A 1 85 ? 3.333 1.852 -1.797 1.00 97.81 85 THR A N 1
ATOM 475 C CA . THR A 1 85 ? 1.877 2.025 -1.668 1.00 97.81 85 THR A CA 1
ATOM 476 C C . THR A 1 85 ? 1.230 0.861 -0.916 1.00 97.81 85 THR A C 1
ATOM 478 O O . THR A 1 85 ? 0.433 1.095 -0.008 1.00 97.81 85 THR A O 1
ATOM 481 N N . ALA A 1 86 ? 1.607 -0.386 -1.219 1.00 96.62 86 ALA A N 1
ATOM 482 C CA . ALA A 1 86 ? 1.104 -1.561 -0.504 1.00 96.62 86 ALA A CA 1
ATOM 483 C C . ALA A 1 86 ? 1.475 -1.533 0.992 1.00 96.62 86 ALA A C 1
ATOM 485 O O . ALA A 1 86 ? 0.639 -1.816 1.851 1.00 96.62 86 ALA A O 1
ATOM 486 N N . THR A 1 87 ? 2.705 -1.121 1.319 1.00 97.62 87 THR A N 1
ATOM 487 C CA . THR A 1 87 ? 3.170 -0.982 2.711 1.00 97.62 87 THR A CA 1
ATOM 488 C C . THR A 1 87 ? 2.408 0.117 3.459 1.00 97.62 87 THR A C 1
ATOM 490 O O . THR A 1 87 ? 2.015 -0.071 4.615 1.00 97.62 87 THR A O 1
ATOM 493 N N . ALA A 1 88 ? 2.153 1.254 2.804 1.00 96.44 88 ALA A N 1
ATOM 494 C CA . ALA A 1 88 ? 1.364 2.344 3.373 1.00 96.44 88 ALA A CA 1
ATOM 495 C C . ALA A 1 88 ? -0.088 1.911 3.644 1.00 96.44 88 ALA A C 1
ATOM 497 O O . ALA A 1 88 ? -0.601 2.150 4.738 1.00 96.44 88 ALA A O 1
ATOM 498 N N . ALA A 1 89 ? -0.719 1.202 2.700 1.00 96.88 89 ALA A N 1
ATOM 499 C CA . ALA A 1 89 ? -2.071 0.667 2.861 1.00 96.88 89 ALA A CA 1
ATOM 500 C C . ALA A 1 89 ? -2.162 -0.354 4.011 1.00 96.88 89 ALA A C 1
ATOM 502 O O . ALA A 1 89 ? -3.064 -0.265 4.844 1.00 96.88 89 ALA A O 1
ATOM 503 N N . ALA A 1 90 ? -1.193 -1.271 4.119 1.00 97.06 90 ALA A N 1
ATOM 504 C CA . ALA A 1 90 ? -1.127 -2.232 5.222 1.00 97.06 90 ALA A CA 1
ATOM 505 C C . ALA A 1 90 ? -0.963 -1.539 6.588 1.00 97.06 90 ALA A C 1
ATOM 507 O O . ALA A 1 90 ? -1.617 -1.913 7.563 1.00 97.06 90 ALA A O 1
ATOM 508 N N . THR A 1 91 ? -0.138 -0.488 6.653 1.00 97.56 91 THR A N 1
ATOM 509 C CA . THR A 1 91 ? 0.058 0.309 7.876 1.00 97.56 91 THR A CA 1
ATOM 510 C C . THR A 1 91 ? -1.224 1.044 8.277 1.00 97.56 91 THR A C 1
ATOM 512 O O . THR A 1 91 ? -1.600 1.030 9.450 1.00 97.56 91 THR A O 1
ATOM 515 N N . ALA A 1 92 ? -1.936 1.636 7.312 1.00 96.50 92 ALA A N 1
ATOM 516 C CA . ALA A 1 92 ? -3.215 2.300 7.554 1.00 96.50 92 ALA A CA 1
ATOM 517 C C . ALA A 1 92 ? -4.292 1.317 8.054 1.00 96.50 92 ALA A C 1
ATOM 519 O O . ALA A 1 92 ? -4.990 1.612 9.024 1.00 96.50 92 ALA A O 1
ATOM 520 N N . ALA A 1 93 ? -4.381 0.120 7.463 1.00 97.75 93 ALA A N 1
ATOM 521 C CA . ALA A 1 93 ? -5.313 -0.926 7.894 1.00 97.75 93 ALA A CA 1
ATOM 522 C C . ALA A 1 93 ? -5.018 -1.434 9.320 1.00 97.75 93 ALA A C 1
ATOM 524 O O . ALA A 1 93 ? -5.938 -1.636 10.121 1.00 97.75 93 ALA A O 1
ATOM 525 N N . ALA A 1 94 ? -3.737 -1.593 9.670 1.00 97.00 94 ALA A N 1
ATOM 526 C CA . ALA A 1 94 ? -3.323 -1.962 11.022 1.00 97.00 94 ALA A CA 1
ATOM 527 C C . ALA A 1 94 ? -3.680 -0.870 12.047 1.00 97.00 94 ALA A C 1
ATOM 529 O O . ALA A 1 94 ? -4.207 -1.180 13.117 1.00 97.00 94 ALA A O 1
ATOM 530 N N . ALA A 1 95 ? -3.465 0.406 11.706 1.00 97.50 95 ALA A N 1
ATOM 531 C CA . ALA A 1 95 ? -3.840 1.537 12.554 1.00 97.50 95 ALA A CA 1
ATOM 532 C C . ALA A 1 95 ? -5.362 1.630 12.762 1.00 97.50 95 ALA A C 1
ATOM 534 O O . ALA A 1 95 ? -5.812 1.809 13.894 1.00 97.50 95 ALA A O 1
ATOM 535 N N . ALA A 1 96 ? -6.158 1.439 11.704 1.00 97.50 96 ALA A N 1
ATOM 536 C CA . ALA A 1 96 ? -7.619 1.418 11.791 1.00 97.50 96 ALA A CA 1
ATOM 537 C C . ALA A 1 96 ? -8.124 0.277 12.693 1.00 97.50 96 ALA A C 1
ATOM 539 O O . ALA A 1 96 ? -8.995 0.488 13.537 1.00 97.50 96 ALA A O 1
ATOM 540 N N . THR A 1 97 ? -7.523 -0.913 12.582 1.00 97.81 97 THR A N 1
ATOM 541 C CA . THR A 1 97 ? -7.852 -2.068 13.433 1.00 97.81 97 THR A CA 1
ATOM 542 C C . THR A 1 97 ? -7.504 -1.805 14.902 1.00 97.81 97 THR A C 1
ATOM 544 O O . THR A 1 97 ? -8.303 -2.102 15.792 1.00 97.81 97 THR A O 1
ATOM 547 N N . ALA A 1 98 ? -6.341 -1.203 15.175 1.00 97.19 98 ALA A N 1
ATOM 548 C CA . ALA A 1 98 ? -5.936 -0.825 16.529 1.00 97.19 98 ALA A CA 1
ATOM 549 C C . ALA A 1 98 ? -6.874 0.234 17.140 1.00 97.19 98 ALA A C 1
ATOM 551 O O . ALA A 1 98 ? -7.253 0.117 18.306 1.00 97.19 98 ALA A O 1
ATOM 552 N N . ALA A 1 99 ? -7.298 1.228 16.351 1.00 97.00 99 ALA A N 1
ATOM 553 C CA . ALA A 1 99 ? -8.257 2.245 16.780 1.00 97.00 99 ALA A CA 1
ATOM 554 C C . ALA A 1 99 ? -9.637 1.639 17.095 1.00 97.00 99 ALA A C 1
ATOM 556 O O . ALA A 1 99 ? -10.213 1.939 18.142 1.00 97.00 99 ALA A O 1
ATOM 557 N N . ALA A 1 100 ? -10.134 0.732 16.246 1.00 97.19 100 ALA A N 1
ATOM 558 C CA . ALA A 1 100 ? -11.389 0.020 16.481 1.00 97.19 100 ALA A CA 1
ATOM 559 C C . ALA A 1 100 ? -11.336 -0.842 17.757 1.00 97.19 100 ALA A C 1
ATOM 561 O O . ALA A 1 100 ? -12.267 -0.818 18.563 1.00 97.19 100 ALA A O 1
ATOM 562 N N . ALA A 1 101 ? -10.225 -1.550 17.990 1.00 97.00 101 ALA A N 1
ATOM 563 C CA . ALA A 1 101 ? -10.021 -2.334 19.208 1.00 97.00 101 ALA A CA 1
ATOM 564 C C . ALA A 1 101 ? -9.977 -1.453 20.471 1.00 97.00 101 ALA A C 1
ATOM 566 O O . ALA A 1 101 ? -10.572 -1.807 21.491 1.00 97.00 101 ALA A O 1
ATOM 567 N N . ALA A 1 102 ? -9.325 -0.287 20.405 1.00 97.25 102 ALA A N 1
ATOM 568 C CA . ALA A 1 102 ? -9.296 0.672 21.507 1.00 97.25 102 ALA A CA 1
ATOM 569 C C . ALA A 1 102 ? -10.696 1.230 21.820 1.00 97.25 102 ALA A C 1
ATOM 571 O O . ALA A 1 102 ? -11.092 1.268 22.985 1.00 97.25 102 ALA A O 1
ATOM 572 N N . ALA A 1 103 ? -11.476 1.593 20.796 1.00 97.25 103 ALA A N 1
ATOM 573 C CA . ALA A 1 103 ? -12.855 2.053 20.965 1.00 97.25 103 ALA A CA 1
ATOM 574 C C . ALA A 1 103 ? -13.751 0.971 21.597 1.00 97.25 103 ALA A C 1
ATOM 576 O O . ALA A 1 103 ? -14.495 1.255 22.538 1.00 97.25 103 ALA A O 1
ATOM 577 N N . ALA A 1 104 ? -13.623 -0.284 21.152 1.00 96.94 104 ALA A N 1
ATOM 578 C CA . ALA A 1 104 ? -14.346 -1.415 21.733 1.00 96.94 104 ALA A CA 1
ATOM 579 C C . ALA A 1 104 ? -13.982 -1.649 23.212 1.00 96.94 104 ALA A C 1
ATOM 581 O O . ALA A 1 104 ? -14.863 -1.913 24.031 1.00 96.94 104 ALA A O 1
ATOM 582 N N . ALA A 1 105 ? -12.704 -1.501 23.580 1.00 97.06 105 ALA A N 1
ATOM 583 C CA . ALA A 1 105 ? -12.256 -1.619 24.968 1.00 97.06 105 ALA A CA 1
ATOM 584 C C . ALA A 1 105 ? -12.830 -0.506 25.866 1.00 97.06 105 ALA A C 1
ATOM 586 O O . ALA A 1 105 ? -13.260 -0.786 26.986 1.00 97.06 105 ALA A O 1
ATOM 587 N N . VAL A 1 106 ? -12.890 0.737 25.371 1.00 97.75 106 VAL A N 1
ATOM 588 C CA . VAL A 1 106 ? -13.511 1.865 26.090 1.00 97.75 106 VAL A CA 1
ATOM 589 C C . VAL A 1 106 ? -15.008 1.626 26.294 1.00 97.75 106 VAL A C 1
ATOM 591 O O . VAL A 1 106 ? -15.500 1.790 27.411 1.00 97.75 106 VAL A O 1
ATOM 594 N N . ALA A 1 107 ? -15.722 1.176 25.259 1.00 96.62 107 ALA A N 1
ATOM 595 C CA . ALA A 1 107 ? -17.144 0.849 25.360 1.00 96.62 107 ALA A CA 1
ATOM 596 C C . ALA A 1 107 ? -17.401 -0.269 26.387 1.00 96.62 107 ALA A C 1
ATOM 598 O O . ALA A 1 107 ? -18.257 -0.123 27.260 1.00 96.62 107 ALA A O 1
ATOM 599 N N . ALA A 1 108 ? -16.607 -1.345 26.356 1.00 96.00 108 ALA A N 1
ATOM 600 C CA . ALA A 1 108 ? -16.709 -2.439 27.321 1.00 96.00 108 ALA A CA 1
ATOM 601 C C . ALA A 1 108 ? -16.446 -1.975 28.767 1.00 96.00 108 ALA A C 1
ATOM 603 O O . ALA A 1 108 ? -17.167 -2.372 29.687 1.00 96.00 108 ALA A O 1
ATOM 604 N N . ALA A 1 109 ? -15.454 -1.102 28.977 1.00 96.12 109 ALA A N 1
ATOM 605 C CA . ALA A 1 109 ? -15.166 -0.520 30.287 1.00 96.12 109 ALA A CA 1
ATOM 606 C C . ALA A 1 109 ? -16.319 0.365 30.794 1.00 96.12 109 ALA A C 1
ATOM 608 O O . ALA A 1 109 ? -16.686 0.276 31.968 1.00 96.12 109 ALA A O 1
ATOM 609 N N . ALA A 1 110 ? -16.934 1.165 29.917 1.00 96.56 110 ALA A N 1
ATOM 610 C CA . ALA A 1 110 ? -18.097 1.984 30.254 1.00 96.56 110 ALA A CA 1
ATOM 611 C C . ALA A 1 110 ? -19.307 1.121 30.656 1.00 96.56 110 ALA A C 1
ATOM 613 O O . ALA A 1 110 ? -19.933 1.379 31.685 1.00 96.56 110 ALA A O 1
ATOM 614 N N . THR A 1 111 ? -19.595 0.043 29.914 1.00 97.06 111 THR A N 1
ATOM 615 C CA . THR A 1 111 ? -20.658 -0.913 30.270 1.00 97.06 111 THR A CA 1
ATOM 616 C C . THR A 1 111 ? -20.389 -1.587 31.618 1.00 97.06 111 THR A C 1
ATOM 618 O O . THR A 1 111 ? -21.297 -1.694 32.444 1.00 97.06 111 THR A O 1
ATOM 621 N N . ALA A 1 112 ? -19.145 -2.000 31.885 1.00 95.75 112 ALA A N 1
ATOM 622 C CA . ALA A 1 112 ? -18.769 -2.595 33.166 1.00 95.75 112 ALA A CA 1
ATOM 623 C C . ALA A 1 112 ? -18.938 -1.609 34.340 1.00 95.75 112 ALA A C 1
ATOM 625 O O . ALA A 1 112 ? -19.457 -1.985 35.393 1.00 95.75 112 ALA A O 1
ATOM 626 N N . ALA A 1 113 ? -18.563 -0.338 34.155 1.00 96.31 113 ALA A N 1
ATOM 627 C CA . ALA A 1 113 ? -18.740 0.712 35.159 1.00 96.31 113 ALA A CA 1
ATOM 628 C C . ALA A 1 113 ? -20.224 1.025 35.435 1.00 96.31 113 ALA A C 1
ATOM 630 O O . ALA A 1 113 ? -20.622 1.187 36.595 1.00 96.31 113 ALA A O 1
ATOM 631 N N . ALA A 1 114 ? -21.060 1.052 34.392 1.00 94.69 114 ALA A N 1
ATOM 632 C CA . ALA A 1 114 ? -22.505 1.223 34.527 1.00 94.69 114 ALA A CA 1
ATOM 633 C C . ALA A 1 114 ? -23.141 0.052 35.298 1.00 94.69 114 ALA A C 1
ATOM 635 O O . ALA A 1 114 ? -23.908 0.273 36.238 1.00 94.69 114 ALA A O 1
ATOM 636 N N . ALA A 1 115 ? -22.760 -1.190 34.977 1.00 95.00 115 ALA A N 1
ATOM 637 C CA . ALA A 1 115 ? -23.228 -2.381 35.685 1.00 95.00 115 ALA A CA 1
ATOM 638 C C . ALA A 1 115 ? -22.811 -2.383 37.168 1.00 95.00 115 ALA A C 1
ATOM 640 O O . ALA A 1 115 ? -23.622 -2.705 38.039 1.00 95.00 115 ALA A O 1
ATOM 641 N N . ALA A 1 116 ? -21.575 -1.971 37.476 1.00 95.19 116 ALA A N 1
ATOM 642 C CA . ALA A 1 116 ? -21.096 -1.846 38.852 1.00 95.19 116 ALA A CA 1
ATOM 643 C C . ALA A 1 116 ? -21.888 -0.790 39.646 1.00 95.19 116 ALA A C 1
ATOM 645 O O . ALA A 1 116 ? -22.285 -1.043 40.785 1.00 95.19 116 ALA A O 1
ATOM 646 N N . THR A 1 117 ? -22.179 0.362 39.031 1.00 96.81 117 THR A N 1
ATOM 647 C CA . THR A 1 117 ? -23.005 1.422 39.635 1.00 96.81 117 THR A CA 1
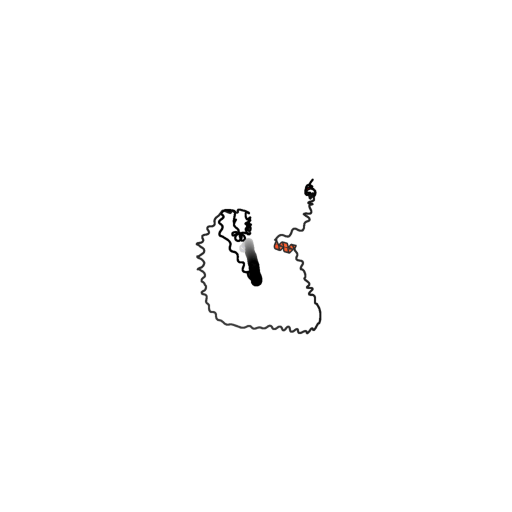ATOM 648 C C . THR A 1 117 ? -2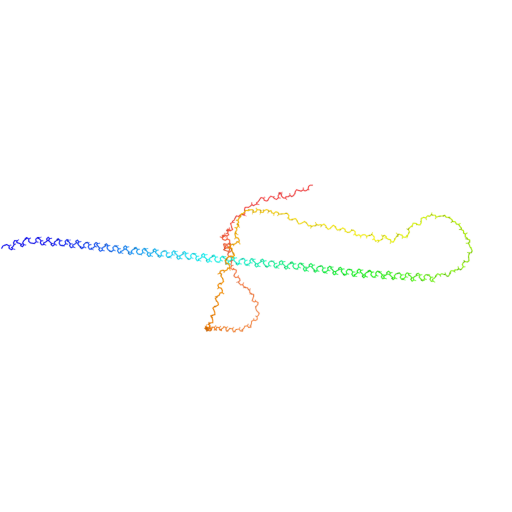4.430 0.937 39.910 1.00 96.81 117 THR A C 1
ATOM 650 O O . THR A 1 117 ? -24.944 1.130 41.013 1.00 96.81 117 THR A O 1
ATOM 653 N N . ALA A 1 118 ? -25.054 0.243 38.951 1.00 96.12 118 ALA A N 1
ATOM 654 C CA . ALA A 1 118 ? -26.392 -0.323 39.116 1.00 96.12 118 ALA A CA 1
ATOM 655 C C . ALA A 1 118 ? -26.448 -1.369 40.248 1.00 96.12 118 ALA A C 1
ATOM 657 O O . ALA A 1 118 ? -27.365 -1.349 41.071 1.00 96.12 118 ALA A O 1
ATOM 658 N N . ALA A 1 119 ? -25.441 -2.244 40.347 1.00 95.81 119 ALA A N 1
ATOM 659 C CA . ALA A 1 119 ? -25.341 -3.231 41.424 1.00 95.81 119 ALA A CA 1
ATOM 660 C C . ALA A 1 119 ? -25.151 -2.581 42.810 1.00 95.81 119 ALA A C 1
ATOM 662 O O . ALA A 1 119 ? -25.759 -3.014 43.796 1.00 95.81 119 ALA A O 1
ATOM 663 N N . ALA A 1 120 ? -24.345 -1.515 42.893 1.00 95.19 120 ALA A N 1
ATOM 664 C CA . ALA A 1 120 ? -24.164 -0.744 44.121 1.00 95.19 120 ALA A CA 1
ATOM 665 C C . ALA A 1 120 ? -25.471 -0.059 44.559 1.00 95.19 120 ALA A C 1
ATOM 667 O O . ALA A 1 120 ? -25.844 -0.146 45.731 1.00 95.19 120 ALA A O 1
ATOM 668 N N . ALA A 1 121 ? -26.208 0.545 43.620 1.00 95.44 121 ALA A N 1
ATOM 669 C CA . ALA A 1 121 ? -27.508 1.160 43.883 1.00 95.44 121 ALA A CA 1
ATOM 670 C C . ALA A 1 121 ? -28.548 0.135 44.373 1.00 95.44 121 ALA A C 1
ATOM 672 O O . ALA A 1 121 ? -29.228 0.377 45.371 1.00 95.44 121 ALA A O 1
ATOM 673 N N . ALA A 1 122 ? -28.620 -1.043 43.742 1.00 96.12 122 ALA A N 1
ATOM 674 C CA . ALA A 1 122 ? -29.508 -2.127 44.171 1.00 96.12 122 ALA A CA 1
ATOM 675 C C . ALA A 1 122 ? -29.184 -2.619 45.595 1.00 96.12 122 ALA A C 1
ATOM 677 O O . ALA A 1 122 ? -30.088 -2.843 46.403 1.00 96.12 122 ALA A O 1
ATOM 678 N N . THR A 1 123 ? -27.895 -2.726 45.935 1.00 96.25 123 THR A N 1
ATOM 679 C CA . THR A 1 123 ? -27.443 -3.110 47.283 1.00 96.25 123 THR A CA 1
ATOM 680 C C . THR A 1 123 ? -27.822 -2.054 48.325 1.00 96.25 123 THR A C 1
ATOM 682 O O . THR A 1 123 ? -28.324 -2.396 49.397 1.00 96.25 123 THR A O 1
ATOM 685 N N . ALA A 1 124 ? -27.637 -0.768 48.007 1.00 95.62 124 ALA A N 1
ATOM 686 C CA . ALA A 1 124 ? -28.023 0.336 48.884 1.00 95.62 124 ALA A CA 1
ATOM 687 C C . ALA A 1 124 ? -29.544 0.375 49.124 1.00 95.62 124 ALA A C 1
ATOM 689 O O . ALA A 1 124 ? -29.982 0.525 50.266 1.00 95.62 124 ALA A O 1
ATOM 690 N N . ALA A 1 125 ? -30.350 0.162 48.078 1.00 96.00 125 ALA A N 1
ATOM 691 C CA . ALA A 1 125 ? -31.807 0.088 48.185 1.00 96.00 125 ALA A CA 1
ATOM 692 C C . ALA A 1 125 ? -32.266 -1.093 49.063 1.00 96.0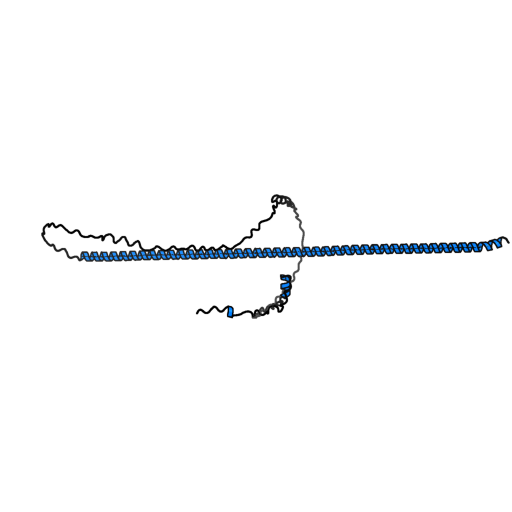0 125 ALA A C 1
ATOM 694 O O . ALA A 1 125 ? -33.122 -0.924 49.933 1.00 96.00 125 ALA A O 1
ATOM 695 N N . ALA A 1 126 ? -31.658 -2.274 48.900 1.00 95.25 126 ALA A N 1
ATOM 696 C CA . ALA A 1 126 ? -31.955 -3.446 49.728 1.00 95.25 126 ALA A CA 1
ATOM 697 C C . ALA A 1 126 ? -31.592 -3.230 51.211 1.00 95.25 126 ALA A C 1
ATOM 699 O O . ALA A 1 126 ? -32.347 -3.623 52.110 1.00 95.25 126 ALA A O 1
ATOM 700 N N . ALA A 1 127 ? -30.463 -2.566 51.484 1.00 96.69 127 ALA A N 1
ATOM 701 C CA . ALA A 1 127 ? -30.064 -2.195 52.839 1.00 96.69 127 ALA A CA 1
ATOM 702 C C . ALA A 1 127 ? -31.061 -1.206 53.470 1.00 96.69 127 ALA A C 1
ATOM 704 O O . ALA A 1 127 ? -31.521 -1.437 54.590 1.00 96.69 127 ALA A O 1
ATOM 705 N N . ALA A 1 128 ? -31.466 -0.164 52.733 1.00 95.12 128 ALA A N 1
ATOM 706 C CA . ALA A 1 128 ? -32.457 0.810 53.191 1.00 95.12 128 ALA A CA 1
ATOM 707 C C . ALA A 1 128 ? -33.815 0.158 53.509 1.00 95.12 128 ALA A C 1
ATOM 709 O O . ALA A 1 128 ? -34.395 0.427 54.563 1.00 95.12 128 ALA A O 1
ATOM 710 N N . ALA A 1 129 ? -34.286 -0.760 52.656 1.00 95.75 129 ALA A N 1
ATOM 711 C CA . ALA A 1 129 ? -35.515 -1.519 52.890 1.00 95.75 129 ALA A CA 1
ATOM 712 C C . ALA A 1 129 ? -35.434 -2.383 54.163 1.00 95.75 129 ALA A C 1
ATOM 714 O O . ALA A 1 129 ? -36.379 -2.424 54.953 1.00 95.75 129 ALA A O 1
ATOM 715 N N . THR A 1 130 ? -34.285 -3.020 54.409 1.00 97.50 130 THR A N 1
ATOM 716 C CA . THR A 1 130 ? -34.047 -3.821 55.622 1.00 97.50 130 THR A CA 1
ATOM 717 C C . THR A 1 130 ? -34.065 -2.951 56.882 1.00 97.50 130 THR A C 1
ATOM 719 O O . THR A 1 130 ? -34.704 -3.309 57.874 1.00 97.50 130 THR A O 1
ATOM 722 N N . THR A 1 131 ? -33.418 -1.781 56.849 1.00 96.81 131 THR A N 1
ATOM 723 C CA . THR A 1 131 ? -33.439 -0.818 57.960 1.00 96.81 131 THR A CA 1
ATOM 724 C C . THR A 1 131 ? -34.852 -0.300 58.233 1.00 96.81 131 THR A C 1
ATOM 726 O O . THR A 1 131 ? -35.262 -0.247 59.394 1.00 96.81 131 THR A O 1
ATOM 729 N N . ALA A 1 132 ? -35.622 0.025 57.190 1.00 95.94 132 ALA A N 1
ATOM 730 C CA . ALA A 1 132 ? -37.010 0.464 57.328 1.00 95.94 132 ALA A CA 1
ATOM 731 C C . ALA A 1 132 ? -37.898 -0.623 57.963 1.00 95.94 132 ALA A C 1
ATOM 733 O O . ALA A 1 132 ? -38.652 -0.338 58.895 1.00 95.94 132 ALA A O 1
ATOM 734 N N . ALA A 1 133 ? -37.758 -1.883 57.535 1.00 95.56 133 ALA A N 1
ATOM 735 C CA . ALA A 1 133 ? -38.489 -3.014 58.112 1.00 95.56 133 ALA A CA 1
ATOM 736 C C . ALA A 1 133 ? -38.133 -3.258 59.594 1.00 95.56 133 ALA A C 1
ATOM 738 O O . ALA A 1 133 ? -39.016 -3.513 60.422 1.00 95.56 133 ALA A O 1
ATOM 739 N N . ALA A 1 134 ? -36.850 -3.135 59.954 1.00 96.06 134 ALA A N 1
ATOM 740 C CA . ALA A 1 134 ? -36.397 -3.241 61.340 1.00 96.06 134 ALA A CA 1
ATOM 741 C C . ALA A 1 134 ? -36.967 -2.112 62.218 1.00 96.06 134 ALA A C 1
ATOM 743 O O . ALA A 1 134 ? -37.453 -2.376 63.320 1.00 96.06 134 ALA A O 1
ATOM 744 N N . ALA A 1 135 ? -36.976 -0.871 61.717 1.00 96.06 135 ALA A N 1
ATOM 745 C CA . ALA A 1 135 ? -37.560 0.275 62.413 1.00 96.06 135 ALA A CA 1
ATOM 746 C C . ALA A 1 135 ? -39.075 0.113 62.626 1.00 96.06 135 ALA A C 1
ATOM 748 O O . ALA A 1 135 ? -39.566 0.344 63.731 1.00 96.06 135 ALA A O 1
ATOM 749 N N . ALA A 1 136 ? -39.806 -0.358 61.609 1.00 96.50 136 ALA A N 1
ATOM 750 C CA . ALA A 1 136 ? -41.236 -0.648 61.717 1.00 96.50 136 ALA A CA 1
ATOM 751 C C . ALA A 1 136 ? -41.529 -1.730 62.774 1.00 96.50 136 ALA A C 1
ATOM 753 O O . ALA A 1 136 ? -42.439 -1.579 63.590 1.00 96.50 136 ALA A O 1
ATOM 754 N N . THR A 1 137 ? -40.715 -2.790 62.821 1.00 97.00 137 THR A N 1
ATOM 755 C CA . THR A 1 137 ? -40.833 -3.862 63.827 1.00 97.00 137 THR A CA 1
ATOM 756 C C . THR A 1 137 ? -40.562 -3.347 65.245 1.00 97.00 137 THR A C 1
ATOM 758 O O . THR A 1 137 ? -41.290 -3.682 66.186 1.00 97.00 137 THR A O 1
ATOM 761 N N . ALA A 1 138 ? -39.539 -2.503 65.412 1.00 95.81 138 ALA A N 1
ATOM 762 C CA . ALA A 1 138 ? -39.221 -1.878 66.693 1.00 95.81 138 ALA A CA 1
ATOM 763 C C . ALA A 1 138 ? -40.359 -0.960 67.174 1.00 95.81 138 ALA A C 1
ATOM 765 O O . ALA A 1 138 ? -40.757 -1.039 68.338 1.00 95.81 138 ALA A O 1
ATOM 766 N N . ALA A 1 139 ? -40.934 -0.154 66.275 1.00 96.06 139 ALA A N 1
ATOM 767 C CA . ALA A 1 139 ? -42.082 0.699 66.572 1.00 96.06 139 ALA A CA 1
ATOM 768 C C . ALA A 1 139 ? -43.311 -0.123 66.994 1.00 96.06 139 ALA A C 1
ATOM 770 O O . ALA A 1 139 ? -43.894 0.148 68.043 1.00 96.06 139 ALA A O 1
ATOM 771 N N . ALA A 1 140 ? -43.652 -1.181 66.250 1.00 96.38 140 ALA A N 1
ATOM 772 C CA . ALA A 1 140 ? -44.761 -2.074 66.591 1.00 96.38 140 ALA A CA 1
ATOM 773 C C . ALA A 1 140 ? -44.575 -2.738 67.969 1.00 96.38 140 ALA A C 1
ATOM 775 O O . ALA A 1 140 ? -45.517 -2.821 68.760 1.00 96.38 140 ALA A O 1
ATOM 776 N N . THR A 1 141 ? -43.346 -3.155 68.291 1.00 97.12 141 THR A N 1
ATOM 777 C CA . THR A 1 141 ? -43.001 -3.736 69.600 1.00 97.12 141 THR A CA 1
ATOM 778 C C . THR A 1 141 ? -43.163 -2.714 70.729 1.00 97.12 141 THR A C 1
ATOM 780 O O . THR A 1 141 ? -43.728 -3.035 71.776 1.00 97.12 141 THR A O 1
ATOM 783 N N . ALA A 1 142 ? -42.715 -1.472 70.518 1.00 96.81 142 ALA A N 1
ATOM 784 C CA . ALA A 1 142 ? -42.869 -0.390 71.488 1.00 96.81 142 ALA A CA 1
ATOM 785 C C . ALA A 1 142 ? -44.349 -0.059 71.747 1.00 96.81 142 ALA A C 1
ATOM 787 O O . ALA A 1 142 ? -44.752 0.076 72.904 1.00 96.81 142 ALA A O 1
ATOM 788 N N . THR A 1 143 ? -45.177 -0.002 70.697 1.00 97.19 143 THR A N 1
ATOM 789 C CA . THR A 1 143 ? -46.630 0.187 70.824 1.00 97.19 143 THR A CA 1
ATOM 790 C C . THR A 1 143 ? -47.274 -0.953 71.610 1.00 97.19 143 THR A C 1
ATOM 792 O O . THR A 1 143 ? -48.010 -0.689 72.558 1.00 97.19 143 THR A O 1
ATOM 795 N N . ALA A 1 144 ? -46.958 -2.211 71.287 1.00 96.12 144 ALA A N 1
ATOM 796 C CA . ALA A 1 144 ? -47.495 -3.369 72.003 1.00 96.12 144 ALA A CA 1
ATOM 797 C C . ALA A 1 144 ? -47.127 -3.351 73.500 1.00 96.12 144 ALA A C 1
ATOM 799 O O . ALA A 1 144 ? -47.980 -3.611 74.352 1.00 96.12 144 ALA A O 1
ATOM 800 N N . ALA A 1 145 ? -45.884 -2.985 73.833 1.00 95.88 145 ALA A N 1
ATOM 801 C CA . ALA A 1 145 ? -45.436 -2.834 75.216 1.00 95.88 145 ALA A CA 1
ATOM 802 C C . ALA A 1 145 ? -46.189 -1.712 75.955 1.00 95.88 145 ALA A C 1
ATOM 804 O O . ALA A 1 145 ? -46.615 -1.903 77.096 1.00 95.88 145 ALA A O 1
ATOM 805 N N . ALA A 1 146 ? -46.410 -0.565 75.302 1.00 96.50 146 ALA A N 1
ATOM 806 C CA . ALA A 1 146 ? -47.178 0.542 75.869 1.00 96.50 146 ALA A CA 1
ATOM 807 C C . ALA A 1 146 ? -48.648 0.157 76.124 1.00 96.50 146 ALA A C 1
ATOM 809 O O . ALA A 1 146 ? -49.186 0.452 77.192 1.00 96.50 146 ALA A O 1
ATOM 810 N N . THR A 1 147 ? -49.288 -0.558 75.191 1.00 96.31 147 THR A N 1
ATOM 811 C CA . THR A 1 147 ? -50.660 -1.062 75.361 1.00 96.31 147 THR A CA 1
ATOM 812 C C . THR A 1 147 ? -50.758 -2.061 76.514 1.00 96.31 147 THR A C 1
ATOM 814 O O . THR A 1 147 ? -51.676 -1.965 77.329 1.00 96.31 147 THR A O 1
ATOM 817 N N . ALA A 1 148 ? -49.799 -2.986 76.634 1.00 95.06 148 ALA A N 1
ATOM 818 C CA . ALA A 1 148 ? -49.754 -3.939 77.742 1.00 95.06 148 ALA A CA 1
ATOM 819 C C . ALA A 1 148 ? -49.602 -3.232 79.102 1.00 95.06 148 ALA A C 1
ATOM 821 O O . ALA A 1 148 ? -50.297 -3.577 80.060 1.00 95.06 148 ALA A O 1
ATOM 822 N N . ALA A 1 149 ? -48.752 -2.202 79.180 1.00 95.00 149 ALA A N 1
ATOM 823 C CA . ALA A 1 149 ? -48.598 -1.387 80.383 1.00 95.00 149 ALA A CA 1
ATOM 824 C C . ALA A 1 149 ? -49.893 -0.633 80.742 1.00 95.00 149 ALA A C 1
ATOM 826 O O . ALA A 1 149 ? -50.326 -0.659 81.897 1.00 95.00 149 ALA A O 1
ATOM 827 N N . ALA A 1 150 ? -50.562 -0.017 79.763 1.00 94.12 150 ALA A N 1
ATOM 828 C CA . ALA A 1 150 ? -51.838 0.666 79.977 1.00 94.12 150 ALA A CA 1
ATOM 829 C C . ALA A 1 150 ? -52.928 -0.296 80.488 1.00 94.12 150 ALA A C 1
ATOM 831 O O . ALA A 1 150 ? -53.620 0.017 81.458 1.00 94.12 150 ALA A O 1
ATOM 832 N N . ALA A 1 151 ? -53.028 -1.494 79.903 1.00 94.00 151 ALA A N 1
ATOM 833 C CA . ALA A 1 151 ? -53.965 -2.529 80.338 1.00 94.00 151 ALA A CA 1
ATOM 834 C C . ALA A 1 151 ? -53.692 -2.998 81.778 1.00 94.00 151 ALA A C 1
ATOM 836 O O . ALA A 1 151 ? -54.625 -3.122 82.572 1.00 94.00 151 ALA A O 1
ATOM 837 N N . ALA A 1 152 ? -52.420 -3.192 82.148 1.00 93.19 152 ALA A N 1
ATOM 838 C CA . ALA A 1 152 ? -52.037 -3.529 83.519 1.00 93.19 152 ALA A CA 1
ATOM 839 C C . ALA A 1 152 ? -52.433 -2.425 84.517 1.00 93.19 152 ALA A C 1
ATOM 841 O O . ALA A 1 152 ? -52.938 -2.713 85.602 1.00 93.19 152 ALA A O 1
ATOM 842 N N . THR A 1 153 ? -52.267 -1.159 84.127 1.00 92.62 153 THR A N 1
ATOM 843 C CA . THR A 1 153 ? -52.643 -0.001 84.954 1.00 92.62 153 THR A CA 1
ATOM 844 C C . THR A 1 153 ? -54.163 0.084 85.142 1.00 92.62 153 THR A C 1
ATOM 846 O O . THR A 1 153 ? -54.639 0.305 86.255 1.00 92.62 153 THR A O 1
ATOM 849 N N . ALA A 1 154 ? -54.939 -0.155 84.080 1.00 90.56 154 ALA A N 1
ATOM 850 C CA . ALA A 1 154 ? -56.400 -0.191 84.139 1.00 90.56 154 ALA A CA 1
ATOM 851 C C . ALA A 1 154 ? -56.921 -1.342 85.018 1.00 90.56 154 ALA A C 1
ATOM 853 O O . ALA A 1 154 ? -57.828 -1.140 85.824 1.00 90.56 154 ALA A O 1
ATOM 854 N N . ALA A 1 155 ? -56.315 -2.530 84.920 1.00 88.75 155 ALA A N 1
ATOM 855 C CA . ALA A 1 155 ? -56.655 -3.668 85.773 1.00 88.75 155 ALA A CA 1
ATOM 856 C C . ALA A 1 155 ? -56.380 -3.378 87.260 1.00 88.75 155 ALA A C 1
ATOM 858 O O . ALA A 1 155 ? -57.205 -3.702 88.115 1.00 88.75 155 ALA A O 1
ATOM 859 N N . ALA A 1 156 ? -55.262 -2.713 87.573 1.00 86.50 156 ALA A N 1
ATOM 860 C CA . ALA A 1 156 ? -54.949 -2.287 88.936 1.00 86.50 156 ALA A CA 1
ATOM 861 C C . ALA A 1 156 ? -55.955 -1.251 89.472 1.00 86.50 156 ALA A C 1
ATOM 863 O O . ALA A 1 156 ? -56.375 -1.344 90.624 1.00 86.50 156 ALA A O 1
ATOM 864 N N . ALA A 1 157 ? -56.387 -0.299 88.637 1.00 84.31 157 ALA A N 1
ATOM 865 C CA . ALA A 1 157 ? -57.408 0.679 89.009 1.00 84.31 157 ALA A CA 1
ATOM 866 C C . ALA A 1 157 ? -58.776 0.024 89.271 1.00 84.31 157 ALA A C 1
ATOM 868 O O . ALA A 1 157 ? -59.439 0.367 90.247 1.00 84.31 157 ALA A O 1
ATOM 869 N N . ALA A 1 158 ? -59.175 -0.955 88.451 1.00 81.00 158 ALA A N 1
ATOM 870 C CA . ALA A 1 158 ? -60.414 -1.707 88.649 1.00 81.00 158 ALA A CA 1
ATOM 871 C C . ALA A 1 158 ? -60.406 -2.513 89.961 1.00 81.00 158 ALA A C 1
ATOM 873 O O . ALA A 1 158 ? -61.420 -2.568 90.650 1.00 81.00 158 ALA A O 1
ATOM 874 N N . ALA A 1 159 ? -59.259 -3.082 90.346 1.00 79.06 159 ALA A N 1
ATOM 875 C CA . ALA A 1 159 ? -59.106 -3.788 91.620 1.00 79.06 159 ALA A CA 1
ATOM 876 C C . ALA A 1 159 ? -59.150 -2.860 92.852 1.00 79.06 159 ALA A C 1
ATOM 878 O O . ALA A 1 159 ? -59.438 -3.321 93.952 1.00 79.06 159 ALA A O 1
ATOM 879 N N . ALA A 1 160 ? -58.865 -1.565 92.679 1.00 75.88 160 ALA A N 1
ATOM 880 C CA . ALA A 1 160 ? -58.917 -0.558 93.741 1.00 75.88 160 ALA A CA 1
ATOM 881 C C . ALA A 1 160 ? -60.290 0.131 93.869 1.00 75.88 160 ALA A C 1
ATOM 883 O O . ALA A 1 160 ? -60.459 0.990 94.738 1.00 75.88 160 ALA A O 1
ATOM 884 N N . ALA A 1 161 ? -61.260 -0.210 93.013 1.00 62.03 161 ALA A N 1
ATOM 885 C CA . ALA A 1 161 ? -62.601 0.349 93.093 1.00 62.03 161 ALA A CA 1
ATOM 886 C C . ALA A 1 161 ? -63.282 -0.104 94.405 1.00 62.03 161 ALA A C 1
ATOM 888 O O . ALA A 1 161 ? -63.366 -1.308 94.657 1.00 62.03 161 ALA A O 1
ATOM 889 N N . PRO A 1 162 ? -63.743 0.830 95.260 1.00 53.09 162 PRO A N 1
ATOM 890 C CA . PRO A 1 162 ? -64.408 0.496 96.516 1.00 53.09 162 PRO A CA 1
ATOM 891 C C . PRO A 1 162 ? -65.697 -0.285 96.242 1.00 53.09 162 PRO A C 1
ATOM 893 O O . PRO A 1 162 ? -66.418 0.025 95.291 1.00 53.09 162 PRO A O 1
ATOM 896 N N . GLU A 1 163 ? -65.974 -1.298 97.070 1.00 55.00 163 GLU A N 1
ATOM 897 C CA . GLU A 1 163 ? -67.184 -2.114 96.949 1.00 55.00 163 GLU A CA 1
ATOM 898 C C . GLU A 1 163 ? -68.437 -1.224 96.887 1.00 55.00 163 GLU A C 1
ATOM 900 O O . GLU A 1 163 ? -68.543 -0.259 97.655 1.00 55.00 163 GLU A O 1
ATOM 905 N N . PRO A 1 164 ? -69.382 -1.508 95.973 1.00 51.84 164 PRO A N 1
ATOM 906 C CA . PRO A 1 164 ? -70.591 -0.716 95.846 1.00 51.84 164 PRO A CA 1
ATOM 907 C C . PRO A 1 164 ? -71.403 -0.835 97.135 1.00 51.84 164 PRO A C 1
ATOM 909 O O . PRO A 1 164 ? -71.956 -1.886 97.453 1.00 51.84 164 PRO A O 1
ATOM 912 N N . CYS A 1 165 ? -71.471 0.265 97.880 1.00 45.53 165 CYS A N 1
ATOM 913 C CA . CYS A 1 165 ? -72.378 0.415 99.003 1.00 45.53 165 CYS A CA 1
ATOM 914 C C . CYS A 1 165 ? -73.810 0.176 98.501 1.00 45.53 165 CYS A C 1
ATOM 916 O O . CYS A 1 165 ? -74.280 0.910 97.629 1.00 45.53 165 CYS A O 1
ATOM 918 N N . GLU A 1 166 ? -74.495 -0.835 99.040 1.00 43.53 166 GLU A N 1
ATOM 919 C CA . GLU A 1 166 ? -75.907 -1.115 98.773 1.00 43.53 166 GLU A CA 1
ATOM 920 C C . GLU A 1 166 ? -76.769 0.103 99.148 1.00 43.53 166 GLU A C 1
ATOM 922 O O . GLU A 1 166 ? -77.143 0.310 100.303 1.00 43.53 166 GLU A O 1
ATOM 927 N N . ALA A 1 167 ? -77.068 0.952 98.167 1.00 42.34 167 ALA A N 1
ATOM 928 C CA . ALA A 1 167 ? -78.009 2.046 98.318 1.00 42.34 167 ALA A CA 1
ATOM 929 C C . ALA A 1 167 ? -79.406 1.561 97.912 1.00 42.34 167 ALA A C 1
ATOM 931 O O . ALA A 1 167 ? -79.759 1.529 96.735 1.00 42.34 167 ALA A O 1
ATOM 932 N N . ASN A 1 168 ? -80.206 1.206 98.919 1.00 48.38 168 ASN A N 1
ATOM 933 C CA . ASN A 1 168 ? -81.665 1.233 98.843 1.00 48.38 168 ASN A CA 1
ATOM 934 C C . ASN A 1 168 ? -82.128 2.593 98.308 1.00 48.38 168 ASN A C 1
ATOM 936 O O . ASN A 1 168 ? -81.798 3.609 98.921 1.00 48.38 168 ASN A O 1
ATOM 940 N N . SER A 1 169 ? -82.934 2.623 97.246 1.00 41.00 169 SER A N 1
ATOM 941 C CA . SER A 1 169 ? -83.865 3.722 96.952 1.00 41.00 169 SER A CA 1
ATOM 942 C C . SER A 1 169 ? -84.911 3.278 95.929 1.00 41.00 169 SER A C 1
ATOM 944 O O . SER A 1 169 ? -84.638 3.178 94.735 1.00 41.00 169 SER A O 1
ATOM 946 N N . ASP A 1 170 ? -86.117 3.030 96.434 1.00 45.94 170 ASP A N 1
ATOM 947 C CA . ASP A 1 170 ? -87.373 3.136 95.697 1.00 45.94 170 ASP A CA 1
ATOM 948 C C . ASP A 1 170 ? -87.465 4.494 94.973 1.00 45.94 170 ASP A C 1
ATOM 950 O O . ASP A 1 170 ? -87.179 5.535 95.569 1.00 45.94 170 ASP A O 1
ATOM 954 N N . GLY A 1 171 ? -87.895 4.508 93.708 1.00 36.09 171 GLY A N 1
ATOM 955 C CA . GLY A 1 171 ? -88.074 5.752 92.952 1.00 36.09 171 GLY A CA 1
ATOM 956 C C . GLY A 1 171 ? -88.658 5.558 91.550 1.00 36.09 171 GLY A C 1
ATOM 957 O O . GLY A 1 171 ? -87.912 5.408 90.594 1.00 36.09 171 GLY A O 1
ATOM 958 N N . GLU A 1 172 ? -89.993 5.538 91.502 1.00 43.16 172 GLU A N 1
ATOM 959 C CA . GLU A 1 172 ? -90.979 5.803 90.428 1.00 43.16 172 GLU A CA 1
ATOM 960 C C . GLU A 1 172 ? -90.622 5.847 88.915 1.00 43.16 172 GLU A C 1
ATOM 962 O O . GLU A 1 172 ? -89.613 6.417 88.499 1.00 43.16 172 GLU A O 1
ATOM 967 N N . PRO A 1 173 ? -91.562 5.398 88.046 1.00 52.50 173 PRO A N 1
ATOM 968 C CA . PRO A 1 173 ? -91.518 5.620 86.605 1.00 52.50 173 PRO A CA 1
ATOM 969 C C . PRO A 1 173 ? -92.094 7.006 86.260 1.00 52.50 173 PRO A C 1
ATOM 971 O O . PRO A 1 173 ? -93.271 7.279 86.488 1.00 52.50 173 PRO A O 1
ATOM 974 N N . GLY A 1 174 ? -91.269 7.885 85.691 1.00 39.50 174 GLY A N 1
ATOM 975 C CA . GLY A 1 174 ? -91.675 9.223 85.263 1.00 39.50 174 GLY A CA 1
ATOM 976 C C . GLY A 1 174 ? -91.389 9.470 83.787 1.00 39.50 174 GLY A C 1
ATOM 977 O O . GLY A 1 174 ? -90.256 9.763 83.413 1.00 39.50 174 GLY A O 1
ATOM 978 N N . ASP A 1 175 ? -92.437 9.395 82.969 1.00 49.12 175 ASP A N 1
ATOM 979 C CA . ASP A 1 175 ? -92.501 9.947 81.616 1.00 49.12 175 ASP A CA 1
ATOM 980 C C . ASP A 1 175 ? -91.998 11.400 81.569 1.00 49.12 175 ASP A C 1
ATOM 982 O O . ASP A 1 175 ? -92.509 12.254 82.300 1.00 49.12 175 ASP A O 1
ATOM 986 N N . ARG A 1 176 ? -91.091 11.717 80.632 1.00 41.41 176 ARG A N 1
ATOM 987 C CA . ARG A 1 176 ? -91.047 13.036 79.973 1.00 41.41 176 ARG A CA 1
ATOM 988 C C . ARG A 1 176 ? -90.243 13.028 78.672 1.00 41.41 176 ARG A C 1
ATOM 990 O O . ARG A 1 176 ? -89.020 13.016 78.645 1.00 41.41 176 ARG A O 1
ATOM 997 N N . TYR A 1 177 ? -91.023 13.075 77.600 1.00 46.47 177 TYR A N 1
ATOM 998 C CA . TYR A 1 177 ? -90.792 13.756 76.329 1.00 46.47 177 TYR A CA 1
ATOM 999 C C . TYR A 1 177 ? -89.735 14.876 76.318 1.00 46.47 177 TYR A C 1
ATOM 1001 O O . TYR A 1 177 ? -89.776 15.778 77.154 1.00 46.47 177 TYR A O 1
ATOM 1009 N N . GLY A 1 178 ? -88.992 14.926 75.206 1.00 47.09 178 GLY A N 1
ATOM 1010 C CA . GLY A 1 178 ? -88.670 16.177 74.510 1.00 47.09 178 GLY A CA 1
ATOM 1011 C C . GLY A 1 178 ? -87.215 16.628 74.594 1.00 47.09 178 GLY A C 1
ATOM 1012 O O . GLY A 1 178 ? -86.798 17.191 75.598 1.00 47.09 178 GLY A O 1
ATOM 1013 N N . GLY A 1 179 ? -86.475 16.456 73.497 1.00 39.22 179 GLY A N 1
ATOM 1014 C CA . GLY A 1 179 ? -85.131 17.015 73.353 1.00 39.22 179 GLY A CA 1
ATOM 1015 C C . GLY A 1 179 ? -84.373 16.421 72.176 1.00 39.22 179 GLY A C 1
ATOM 1016 O O . GLY A 1 179 ? -83.384 15.725 72.360 1.00 39.22 179 GLY A O 1
ATOM 1017 N N . VAL A 1 180 ? -84.887 16.650 70.970 1.00 52.53 180 VAL A N 1
ATOM 1018 C CA . VAL A 1 180 ? -84.087 16.592 69.746 1.00 52.53 180 VAL A CA 1
ATOM 1019 C C . VAL A 1 180 ? -83.004 17.662 69.856 1.00 52.53 180 VAL A C 1
ATOM 1021 O O . VAL A 1 180 ? -83.359 18.826 69.932 1.00 52.53 180 VAL A O 1
ATOM 1024 N N . ASP A 1 181 ? -81.725 17.294 69.906 1.00 40.44 181 ASP A N 1
ATOM 1025 C CA . ASP A 1 181 ? -80.658 18.141 69.362 1.00 40.44 181 ASP A CA 1
ATOM 1026 C C . ASP A 1 181 ? -79.341 17.366 69.211 1.00 40.44 181 ASP A C 1
ATOM 1028 O O . ASP A 1 181 ? -78.769 16.834 70.159 1.00 40.44 181 ASP A O 1
ATOM 1032 N N . GLU A 1 182 ? -78.917 17.292 67.949 1.00 45.62 182 GLU A N 1
ATOM 1033 C CA . GLU A 1 182 ? -77.540 17.166 67.465 1.00 45.62 182 GLU A CA 1
ATOM 1034 C C . GLU A 1 182 ? -76.590 16.205 68.193 1.00 45.62 182 GLU A C 1
ATOM 1036 O O . GLU A 1 182 ? -75.559 16.595 68.738 1.00 45.62 182 GLU A O 1
ATOM 1041 N N . VAL A 1 183 ? -76.807 14.901 68.009 1.00 48.31 183 VAL A N 1
ATOM 1042 C CA . VAL A 1 183 ? -75.697 13.936 68.050 1.00 48.31 183 VAL A CA 1
ATOM 1043 C C . VAL A 1 183 ? -74.963 14.008 66.706 1.00 48.31 183 VAL A C 1
ATOM 1045 O O . VAL A 1 183 ? -75.100 13.148 65.836 1.00 48.31 183 VAL A O 1
ATOM 1048 N N . LYS A 1 184 ? -74.236 15.110 66.487 1.00 48.00 184 LYS A N 1
ATOM 1049 C CA . LYS A 1 184 ? -73.317 15.262 65.354 1.00 48.00 184 LYS A CA 1
ATOM 1050 C C . LYS A 1 184 ? -72.184 14.246 65.505 1.00 48.00 184 LYS A C 1
ATOM 1052 O O . LYS A 1 184 ? -71.300 14.406 66.336 1.00 48.00 184 LYS A O 1
ATOM 1057 N N . SER A 1 185 ? -72.283 13.194 64.696 1.00 45.97 185 SER A N 1
ATOM 1058 C CA . SER A 1 185 ? -71.204 12.418 64.078 1.00 45.97 185 SER A CA 1
ATOM 1059 C C . SER A 1 185 ? -69.825 12.532 64.749 1.00 45.97 185 SER A C 1
ATOM 1061 O O . SER A 1 185 ? -69.000 13.357 64.369 1.00 45.97 185 SER A O 1
ATOM 1063 N N . ALA A 1 186 ? -69.564 11.670 65.733 1.00 49.28 186 ALA A N 1
ATOM 1064 C CA . ALA A 1 186 ? -68.224 11.439 66.289 1.00 49.28 186 ALA A CA 1
ATOM 1065 C C . ALA A 1 186 ? -67.684 10.036 65.941 1.00 49.28 186 ALA A C 1
ATOM 1067 O O . ALA A 1 186 ? -66.744 9.557 66.567 1.00 49.28 186 ALA A O 1
ATOM 1068 N N . ALA A 1 187 ? -68.284 9.368 64.947 1.00 44.94 187 ALA A N 1
ATOM 1069 C CA . ALA A 1 187 ? -67.868 8.046 64.472 1.00 44.94 187 ALA A CA 1
ATOM 1070 C C . ALA A 1 187 ? -67.094 8.082 63.138 1.00 44.94 187 ALA A C 1
ATOM 1072 O O . ALA A 1 187 ? -66.687 7.032 62.658 1.00 44.94 187 ALA A O 1
ATOM 1073 N N . ASP A 1 188 ? -66.846 9.267 62.566 1.00 44.25 188 ASP A N 1
ATOM 1074 C CA . ASP A 1 188 ? -66.269 9.422 61.218 1.00 44.25 188 ASP A CA 1
ATOM 1075 C C . ASP A 1 188 ? -64.950 10.223 61.207 1.00 44.25 188 ASP A C 1
ATOM 1077 O O . ASP A 1 188 ? -64.627 10.946 60.271 1.00 44.25 188 ASP A O 1
ATOM 1081 N N . ALA A 1 189 ? -64.177 10.138 62.296 1.00 45.19 189 ALA A N 1
ATOM 1082 C CA . ALA A 1 189 ? -62.896 10.842 62.447 1.00 45.19 189 ALA A CA 1
ATOM 1083 C C . ALA A 1 189 ? -61.664 9.921 62.343 1.00 45.19 189 ALA A C 1
ATOM 1085 O O . ALA A 1 189 ? -60.556 10.339 62.669 1.00 45.19 189 ALA A O 1
ATOM 1086 N N . ALA A 1 190 ? -61.833 8.674 61.890 1.00 46.56 190 ALA A N 1
ATOM 1087 C CA . ALA A 1 190 ? -60.737 7.706 61.760 1.00 46.56 190 ALA A CA 1
ATOM 1088 C C . ALA A 1 190 ? -60.487 7.210 60.321 1.00 46.56 190 ALA A C 1
ATOM 1090 O O . ALA A 1 190 ? -59.705 6.281 60.142 1.00 46.56 190 ALA A O 1
ATOM 1091 N N . ALA A 1 191 ? -61.111 7.814 59.299 1.00 47.09 191 ALA A N 1
ATOM 1092 C CA . ALA A 1 191 ? -60.977 7.372 57.902 1.00 47.09 191 ALA A CA 1
ATOM 1093 C C . ALA A 1 191 ? -60.226 8.344 56.964 1.00 47.09 191 ALA A C 1
ATOM 1095 O O . ALA A 1 191 ? -59.935 7.970 55.835 1.00 47.09 191 ALA A O 1
ATOM 1096 N N . HIS A 1 192 ? -59.847 9.550 57.407 1.00 44.69 192 HIS A N 1
ATOM 1097 C CA . HIS A 1 192 ? -59.276 10.581 56.515 1.00 44.69 192 HIS A CA 1
ATOM 1098 C C . HIS A 1 192 ? -57.767 10.850 56.661 1.00 44.69 192 HIS A C 1
ATOM 1100 O O . HIS A 1 192 ? -57.267 11.842 56.145 1.00 44.69 192 HIS A O 1
ATOM 1106 N N . ALA A 1 193 ? -57.005 9.969 57.314 1.00 45.94 193 ALA A N 1
ATOM 1107 C CA . ALA A 1 193 ? -55.551 10.136 57.460 1.00 45.94 193 ALA A CA 1
ATOM 1108 C C . ALA A 1 193 ? -54.713 9.311 56.456 1.00 45.94 193 ALA A C 1
ATOM 1110 O O . ALA A 1 193 ? -53.542 9.050 56.719 1.00 45.94 193 ALA A O 1
ATOM 1111 N N . ALA A 1 194 ? -55.297 8.885 55.329 1.00 48.75 194 ALA A N 1
ATOM 1112 C CA . ALA A 1 194 ? -54.607 8.101 54.293 1.00 48.75 194 ALA A CA 1
ATOM 1113 C C . ALA A 1 194 ? -54.671 8.718 52.880 1.00 48.75 194 ALA A C 1
ATOM 1115 O O . ALA A 1 194 ? -54.332 8.051 51.911 1.00 48.75 194 ALA A O 1
ATOM 1116 N N . GLU A 1 195 ? -55.065 9.987 52.751 1.00 50.19 195 GLU A N 1
ATOM 1117 C CA . GLU A 1 195 ? -54.979 10.739 51.491 1.00 50.19 195 GLU A CA 1
ATOM 1118 C C . GLU A 1 195 ? -54.099 11.965 51.721 1.00 50.19 195 GLU A C 1
ATOM 1120 O O . GLU A 1 195 ? -54.566 13.063 52.009 1.00 50.19 195 GLU A O 1
ATOM 1125 N N . GLY A 1 196 ? -52.787 11.752 51.703 1.00 43.81 196 GLY A N 1
ATOM 1126 C CA . GLY A 1 196 ? -51.828 12.805 51.989 1.00 43.81 196 GLY A CA 1
ATOM 1127 C C . GLY A 1 196 ? -50.499 12.557 51.306 1.00 43.81 196 GLY A C 1
ATOM 1128 O O . GLY A 1 196 ? -49.621 11.932 51.887 1.00 43.81 196 GLY A O 1
ATOM 1129 N N . GLY A 1 197 ? -50.361 13.134 50.114 1.00 48.78 197 GLY A N 1
ATOM 1130 C CA . GLY A 1 197 ? -49.080 13.627 49.620 1.00 48.78 197 GLY A CA 1
ATOM 1131 C C . GLY A 1 197 ? -48.299 12.654 48.750 1.00 48.78 197 GLY A C 1
ATOM 1132 O O . GLY A 1 197 ? -47.610 11.769 49.249 1.00 48.78 197 GLY A O 1
ATOM 1133 N N . GLY A 1 198 ? -48.342 12.895 47.443 1.00 43.97 198 GLY A N 1
ATOM 1134 C CA . GLY A 1 198 ? -47.397 12.280 46.522 1.00 43.97 198 GLY A CA 1
ATOM 1135 C C . GLY A 1 198 ? -47.700 12.468 45.043 1.00 43.97 198 GLY A C 1
ATOM 1136 O O . GLY A 1 198 ? -47.305 11.613 44.261 1.00 43.97 198 GLY A O 1
ATOM 1137 N N . GLU A 1 199 ? -48.391 13.539 44.645 1.00 47.75 199 GLU A N 1
ATOM 1138 C CA . GLU A 1 199 ? -48.281 14.050 43.277 1.00 47.75 199 GLU A CA 1
ATOM 1139 C C . GLU A 1 199 ? -46.850 14.576 43.140 1.00 47.75 199 GLU A C 1
ATOM 1141 O O . GLU A 1 199 ? -46.549 15.706 43.516 1.00 47.75 199 GLU A O 1
ATOM 1146 N N . HIS A 1 200 ? -45.932 13.696 42.748 1.00 46.06 200 HIS A N 1
ATOM 1147 C CA . HIS A 1 200 ? -44.598 14.111 42.367 1.00 46.06 200 HIS A CA 1
ATOM 1148 C C . HIS A 1 200 ? -44.604 14.283 40.857 1.00 46.06 200 HIS A C 1
ATOM 1150 O O . HIS A 1 200 ? -44.729 13.301 40.126 1.00 46.06 200 HIS A O 1
ATOM 1156 N N . ASP A 1 201 ? -44.516 15.551 40.452 1.00 48.44 201 ASP A N 1
ATOM 1157 C CA . ASP A 1 201 ? -44.121 16.019 39.130 1.00 48.44 201 ASP A CA 1
ATOM 1158 C C . ASP A 1 201 ? -43.171 15.031 38.457 1.00 48.44 201 ASP A C 1
ATOM 1160 O O . ASP A 1 201 ? -41.991 14.928 38.802 1.00 48.44 201 ASP A O 1
ATOM 1164 N N . SER A 1 202 ? -43.696 14.305 37.479 1.00 47.91 202 SER A N 1
ATOM 1165 C CA . SER A 1 202 ? -42.889 13.687 36.441 1.00 47.91 202 SER A CA 1
ATOM 1166 C C . SER A 1 202 ? -42.866 14.621 35.234 1.00 47.91 202 SER A C 1
ATOM 1168 O O . SER A 1 202 ? -43.244 14.219 34.136 1.00 47.91 202 SER A O 1
ATOM 1170 N N . ASP A 1 203 ? -42.421 15.860 35.448 1.00 48.03 203 ASP A N 1
ATOM 1171 C CA . ASP A 1 203 ? -41.876 16.715 34.391 1.00 48.03 203 ASP A CA 1
ATOM 1172 C C . ASP A 1 203 ? -40.454 16.221 34.091 1.00 48.03 203 ASP A C 1
ATOM 1174 O O . ASP A 1 203 ? -39.440 16.831 34.426 1.00 48.03 203 ASP A O 1
ATOM 1178 N N . GLY A 1 204 ? -40.384 15.019 33.521 1.00 45.62 204 GLY A N 1
ATOM 1179 C CA . GLY A 1 204 ? -39.210 14.554 32.801 1.00 45.62 204 GLY A CA 1
ATOM 1180 C C . GLY A 1 204 ? -39.328 15.070 31.382 1.00 45.62 204 GLY A C 1
ATOM 1181 O O . GLY A 1 204 ? -39.717 14.310 30.501 1.00 45.62 204 GLY A O 1
ATOM 1182 N N . GLU A 1 205 ? -39.078 16.368 31.202 1.00 44.03 205 GLU A N 1
ATOM 1183 C CA . GLU A 1 205 ? -38.992 16.971 29.880 1.00 44.03 205 GLU A CA 1
ATOM 1184 C C . GLU A 1 205 ? -38.017 16.175 29.014 1.00 44.03 205 GLU A C 1
ATOM 1186 O O . GLU A 1 205 ? -36.874 15.889 29.387 1.00 44.03 205 GLU A O 1
ATOM 1191 N N . GLU A 1 206 ? -38.535 15.796 27.855 1.00 44.06 206 GLU A N 1
ATOM 1192 C CA . GLU A 1 206 ? -37.828 15.198 26.743 1.00 44.06 206 GLU A CA 1
ATOM 1193 C C . GLU A 1 206 ? -36.768 16.183 26.242 1.00 44.06 206 GLU A C 1
ATOM 1195 O O . GLU A 1 206 ? -36.999 17.001 25.359 1.00 44.06 206 GLU A O 1
ATOM 1200 N N . GLY A 1 207 ? -35.578 16.117 26.832 1.00 45.25 207 GLY A N 1
ATOM 1201 C CA . GLY A 1 207 ? -34.371 16.722 26.286 1.00 45.25 207 GLY A CA 1
ATOM 1202 C C . GLY A 1 207 ? -33.776 15.834 25.198 1.00 45.25 207 GLY A C 1
ATOM 1203 O O . GLY A 1 207 ? -32.670 15.328 25.368 1.00 45.25 207 GLY A O 1
ATOM 1204 N N . GLU A 1 208 ? -34.509 15.619 24.107 1.00 46.38 208 GLU A N 1
ATOM 1205 C CA . GLU A 1 208 ? -33.971 15.045 22.869 1.00 46.38 208 GLU A CA 1
ATOM 1206 C C . GLU A 1 208 ? -33.879 16.151 21.809 1.00 46.38 208 GLU A C 1
ATOM 1208 O O . GLU A 1 208 ? -34.461 16.082 20.732 1.00 46.38 208 GLU A O 1
ATOM 1213 N N . GLU A 1 209 ? -33.119 17.207 22.121 1.00 43.53 209 GLU A N 1
ATOM 1214 C CA . GLU A 1 209 ? -32.586 18.110 21.097 1.00 43.53 209 GLU A CA 1
ATOM 1215 C C . GLU A 1 209 ? -31.387 17.433 20.424 1.00 43.53 209 GLU A C 1
ATOM 1217 O O . GLU A 1 209 ? -30.219 17.743 20.661 1.00 43.53 209 GLU A O 1
ATOM 1222 N N . GLY A 1 210 ? -31.700 16.440 19.594 1.00 42.78 210 GLY A N 1
ATOM 1223 C CA . GLY A 1 210 ? -30.836 15.997 18.511 1.00 42.78 210 GLY A CA 1
ATOM 1224 C C . GLY A 1 210 ? -30.994 16.952 17.336 1.00 42.78 210 GLY A C 1
ATOM 1225 O O . GLY A 1 210 ? -31.612 16.599 16.335 1.00 42.78 210 GLY A O 1
ATOM 1226 N N . ASP A 1 211 ? -30.461 18.164 17.493 1.00 46.72 211 ASP A N 1
ATOM 1227 C CA . ASP A 1 211 ? -30.287 19.148 16.427 1.00 46.72 211 ASP A CA 1
ATOM 1228 C C . ASP A 1 211 ? -29.255 18.599 15.429 1.00 46.72 211 ASP A C 1
ATOM 1230 O O . ASP A 1 211 ? -28.039 18.726 15.583 1.00 46.72 211 ASP A O 1
ATOM 1234 N N . GLY A 1 212 ? -29.771 17.830 14.475 1.00 44.41 212 GLY A N 1
ATOM 1235 C CA . GLY A 1 212 ? -29.050 17.237 13.358 1.00 44.41 212 GLY A CA 1
ATOM 1236 C C . GLY A 1 212 ? -29.624 17.707 12.028 1.00 44.41 212 GLY A C 1
ATOM 1237 O O . GLY A 1 212 ? -29.681 16.925 11.083 1.00 44.41 212 GLY A O 1
ATOM 1238 N N . GLU A 1 213 ? -30.090 18.956 11.954 1.00 44.88 213 GLU A N 1
ATOM 1239 C CA . GLU A 1 213 ? -30.227 19.645 10.676 1.00 44.88 213 GLU A CA 1
ATOM 1240 C C . GLU A 1 213 ? -28.907 20.339 10.367 1.00 44.88 213 GLU A C 1
ATOM 1242 O O . GLU A 1 213 ? -28.455 21.239 11.071 1.00 44.88 213 GLU A O 1
ATOM 1247 N N . GLY A 1 214 ? -28.253 19.875 9.312 1.00 41.56 214 GLY A N 1
ATOM 1248 C CA . GLY A 1 214 ? -26.976 20.433 8.922 1.00 41.56 214 GLY A CA 1
ATOM 1249 C C . GLY A 1 214 ? -26.438 19.832 7.647 1.00 41.56 214 GLY A C 1
ATOM 1250 O O . GLY A 1 214 ? -25.295 19.402 7.670 1.00 41.56 214 GLY A O 1
ATOM 1251 N N . GLU A 1 215 ? -27.263 19.868 6.588 1.00 41.62 215 GLU A N 1
ATOM 1252 C CA . GLU A 1 215 ? -26.807 20.170 5.222 1.00 41.62 215 GLU A CA 1
ATOM 1253 C C . GLU A 1 215 ? -25.865 19.117 4.583 1.00 41.62 215 GLU A C 1
ATOM 1255 O O . GLU A 1 215 ? -25.149 18.370 5.224 1.00 41.62 215 GLU A O 1
ATOM 1260 N N . ASN A 1 216 ? -25.748 18.929 3.286 1.00 43.25 216 ASN A N 1
ATOM 1261 C CA . ASN A 1 216 ? -26.369 19.462 2.100 1.00 43.25 216 ASN A CA 1
ATOM 1262 C C . ASN A 1 216 ? -25.961 18.454 1.016 1.00 43.25 216 ASN A C 1
ATOM 1264 O O . ASN A 1 216 ? -24.830 17.972 1.000 1.00 43.25 216 ASN A O 1
ATOM 1268 N N . GLU A 1 217 ? -26.913 18.132 0.155 1.00 46.88 217 GLU A N 1
ATOM 1269 C CA . GLU A 1 217 ? -26.751 18.090 -1.297 1.00 46.88 217 GLU A CA 1
ATOM 1270 C C . GLU A 1 217 ? -25.336 17.850 -1.859 1.00 46.88 217 GLU A C 1
ATOM 1272 O O . GLU A 1 217 ? -24.602 18.797 -2.114 1.00 46.88 217 GLU A O 1
ATOM 1277 N N . GLU A 1 218 ? -25.039 16.604 -2.231 1.00 47.00 218 GLU A N 1
ATOM 1278 C CA . GLU A 1 218 ? -24.458 16.346 -3.556 1.00 47.00 218 GLU A CA 1
ATOM 1279 C C . GLU A 1 218 ? -25.257 15.220 -4.231 1.00 47.00 218 GLU A C 1
ATOM 1281 O O . GLU A 1 218 ? -24.894 14.044 -4.250 1.00 47.00 218 GLU A O 1
ATOM 1286 N N . ASP A 1 219 ? -26.410 15.631 -4.769 1.00 48.44 219 ASP A N 1
ATOM 1287 C CA . ASP A 1 219 ? -27.024 15.045 -5.961 1.00 48.44 219 ASP A CA 1
ATOM 1288 C C . ASP A 1 219 ? -26.018 15.157 -7.115 1.00 48.44 219 ASP A C 1
ATOM 1290 O O . ASP A 1 219 ? -25.960 16.144 -7.846 1.00 48.44 219 ASP A O 1
ATOM 1294 N N . GLY A 1 220 ? -25.175 14.133 -7.220 1.00 47.44 220 GLY A N 1
ATOM 1295 C CA . GLY A 1 220 ? -24.376 13.824 -8.395 1.00 47.44 220 GLY A CA 1
ATOM 1296 C C . GLY A 1 220 ? -25.098 12.798 -9.257 1.00 47.44 220 GLY A C 1
ATOM 1297 O O . GLY A 1 220 ? -24.670 11.651 -9.358 1.00 47.44 220 GLY A O 1
ATOM 1298 N N . SER A 1 221 ? -26.223 13.202 -9.843 1.00 48.81 221 SER A N 1
ATOM 1299 C CA . SER A 1 221 ? -26.785 12.568 -11.035 1.00 48.81 221 SER A CA 1
ATOM 1300 C C . SER A 1 221 ? -25.732 12.389 -12.142 1.00 48.81 221 SER A C 1
ATOM 1302 O O . SER A 1 221 ? -24.852 13.232 -12.303 1.00 48.81 221 SER A O 1
ATOM 1304 N N . SER A 1 222 ? -25.952 11.369 -12.986 1.00 43.12 222 SER A N 1
ATOM 1305 C CA . SER A 1 222 ? -25.291 11.119 -14.285 1.00 43.12 222 SER A CA 1
ATOM 1306 C C . SER A 1 222 ? -23.836 10.635 -14.197 1.00 43.12 222 SER A C 1
ATOM 1308 O O . SER A 1 222 ? -22.995 11.269 -13.588 1.00 43.12 222 SER A O 1
ATOM 1310 N N . GLU A 1 223 ? -23.407 9.545 -14.828 1.00 42.78 223 GLU A N 1
ATOM 1311 C CA . GLU A 1 223 ? -23.900 8.856 -16.018 1.00 42.78 223 GLU A CA 1
ATOM 1312 C C . GLU A 1 223 ? -23.205 7.486 -16.093 1.00 42.78 223 GLU A C 1
ATOM 1314 O O . GLU A 1 223 ? -22.003 7.405 -15.872 1.00 42.78 223 GLU A O 1
ATOM 1319 N N . GLY A 1 224 ? -23.984 6.450 -16.418 1.00 51.34 224 GLY A N 1
ATOM 1320 C CA . GLY A 1 224 ? -23.595 5.263 -17.184 1.00 51.34 224 GLY A CA 1
ATOM 1321 C C . GLY A 1 224 ? -22.244 4.600 -16.921 1.00 51.34 224 GLY A C 1
ATOM 1322 O O . GLY A 1 224 ? -21.229 5.055 -17.421 1.00 51.34 224 GLY A O 1
ATOM 1323 N N . ASP A 1 225 ? -22.299 3.410 -16.329 1.00 44.44 225 ASP A N 1
ATOM 1324 C CA . ASP A 1 225 ? -21.638 2.249 -16.925 1.00 44.44 225 ASP A CA 1
ATOM 1325 C C . ASP A 1 225 ? -22.398 0.991 -16.482 1.00 44.44 225 ASP A C 1
ATOM 1327 O O . ASP A 1 225 ? -22.124 0.379 -15.448 1.00 44.44 225 ASP A O 1
ATOM 1331 N N . ASP A 1 226 ? -23.412 0.642 -17.280 1.00 47.44 226 ASP A N 1
ATOM 1332 C CA . ASP A 1 226 ? -23.893 -0.729 -17.437 1.00 47.44 226 ASP A CA 1
ATOM 1333 C C . ASP A 1 226 ? -22.708 -1.585 -17.913 1.00 47.44 226 ASP A C 1
ATOM 1335 O O . ASP A 1 226 ? -22.521 -1.826 -19.104 1.00 47.44 226 ASP A O 1
ATOM 1339 N N . VAL A 1 227 ? -21.853 -2.001 -16.982 1.00 51.03 227 VAL A N 1
ATOM 1340 C CA . VAL A 1 227 ? -20.890 -3.069 -17.230 1.00 51.03 227 VAL A CA 1
ATOM 1341 C C . VAL A 1 227 ? -21.601 -4.392 -16.993 1.00 51.03 227 VAL A C 1
ATOM 1343 O O . VAL A 1 227 ? -21.809 -4.818 -15.854 1.00 51.03 227 VAL A O 1
ATOM 1346 N N . ASP A 1 228 ? -22.013 -4.986 -18.113 1.00 52.44 228 ASP A N 1
ATOM 1347 C CA . ASP A 1 228 ? -22.364 -6.393 -18.301 1.00 52.44 228 ASP A CA 1
ATOM 1348 C C . ASP A 1 228 ? -21.727 -7.289 -17.225 1.00 52.44 228 ASP A C 1
ATOM 1350 O O . ASP A 1 228 ? -20.555 -7.660 -17.287 1.00 52.44 228 ASP A O 1
ATOM 1354 N N . SER A 1 229 ? -22.520 -7.642 -16.210 1.00 51.84 229 SER A N 1
ATOM 1355 C CA . SER A 1 229 ? -22.121 -8.553 -15.127 1.00 51.84 229 SER A CA 1
ATOM 1356 C C . SER A 1 229 ? -22.317 -10.028 -15.493 1.00 51.84 229 SER A C 1
ATOM 1358 O O . SER A 1 229 ? -22.330 -10.884 -14.608 1.00 51.84 229 SER A O 1
ATOM 1360 N N . ASP A 1 230 ? -22.412 -10.327 -16.790 1.00 55.38 230 ASP A N 1
ATOM 1361 C CA . ASP A 1 230 ? -22.666 -11.673 -17.303 1.00 55.38 230 ASP A CA 1
ATOM 1362 C C . ASP A 1 230 ? -21.430 -12.305 -17.989 1.00 55.38 230 ASP A C 1
ATOM 1364 O O . ASP A 1 230 ? -21.451 -13.502 -18.258 1.00 55.38 230 ASP A O 1
ATOM 1368 N N . ASP A 1 231 ? -20.321 -11.565 -18.175 1.00 55.66 231 ASP A N 1
ATOM 1369 C CA . ASP A 1 231 ? -19.116 -12.030 -18.908 1.00 55.66 231 ASP A CA 1
ATOM 1370 C C . ASP A 1 231 ? -17.862 -12.295 -18.035 1.00 55.66 231 ASP A C 1
ATOM 1372 O O . ASP A 1 231 ? -16.795 -12.622 -18.553 1.00 55.66 231 ASP A O 1
ATOM 1376 N N . LEU A 1 232 ? -17.942 -12.198 -16.698 1.00 51.16 232 LEU A N 1
ATOM 1377 C CA . LEU A 1 232 ? -16.781 -12.421 -15.803 1.00 51.16 232 LEU A CA 1
ATOM 1378 C C . LEU A 1 232 ? -16.798 -13.751 -15.028 1.00 51.16 232 LEU A C 1
ATOM 1380 O O . LEU A 1 232 ? -15.908 -14.002 -14.216 1.00 51.16 232 LEU A O 1
ATOM 1384 N N . MET A 1 233 ? -17.768 -14.629 -15.291 1.00 52.19 233 MET A N 1
ATOM 1385 C CA . MET A 1 233 ? -17.843 -15.969 -14.682 1.00 52.19 233 MET A CA 1
ATOM 1386 C C . MET A 1 233 ? -17.415 -17.102 -15.635 1.00 52.19 233 MET A C 1
ATOM 1388 O O . MET A 1 233 ? -17.626 -18.266 -15.305 1.00 52.19 233 MET A O 1
ATOM 1392 N N . GLU A 1 234 ? -16.784 -16.797 -16.778 1.00 54.06 234 GLU A N 1
ATOM 1393 C CA . GLU A 1 234 ? -16.275 -17.812 -17.726 1.00 54.06 234 GLU A CA 1
ATOM 1394 C C . GLU A 1 234 ? -14.750 -18.054 -17.676 1.00 54.06 234 GLU A C 1
ATOM 1396 O O . GLU A 1 234 ? -14.281 -18.997 -18.307 1.00 54.06 234 GLU A O 1
ATOM 1401 N N . ASP A 1 235 ? -13.968 -17.311 -16.876 1.00 49.91 235 ASP A N 1
ATOM 1402 C CA . ASP A 1 235 ? -12.493 -17.478 -16.821 1.00 49.91 235 ASP A CA 1
ATOM 1403 C C . ASP A 1 235 ? -11.959 -18.114 -15.517 1.00 49.91 235 ASP A C 1
ATOM 1405 O O . ASP A 1 235 ? -10.762 -18.111 -15.239 1.00 49.91 235 ASP A O 1
ATOM 1409 N N . LEU A 1 236 ? -12.837 -18.703 -14.695 1.00 50.19 236 LEU A N 1
ATOM 1410 C CA . LEU A 1 236 ? -12.438 -19.444 -13.483 1.00 50.19 236 LEU A CA 1
ATOM 1411 C C . LEU A 1 236 ? -12.379 -20.971 -13.668 1.00 50.19 236 LEU A C 1
ATOM 1413 O O . LEU A 1 236 ? -12.030 -21.681 -12.725 1.00 50.19 236 LEU A O 1
ATOM 1417 N N . GLU A 1 237 ? -12.648 -21.494 -14.870 1.00 55.59 237 GLU A N 1
ATOM 1418 C CA . GLU A 1 237 ? -12.582 -22.940 -15.156 1.00 55.59 237 GLU A CA 1
ATOM 1419 C C . GLU A 1 237 ? -11.345 -23.386 -15.969 1.00 55.59 237 GLU A C 1
ATOM 1421 O O . GLU A 1 237 ? -11.170 -24.585 -16.199 1.00 55.59 237 GLU A O 1
ATOM 1426 N N . ALA A 1 238 ? -10.431 -22.482 -16.351 1.00 53.69 238 ALA A N 1
ATOM 1427 C CA . ALA A 1 238 ? -9.325 -22.818 -17.260 1.00 53.69 238 ALA A CA 1
ATOM 1428 C C . ALA A 1 238 ? -7.968 -23.169 -16.612 1.00 53.69 238 ALA A C 1
ATOM 1430 O O . ALA A 1 238 ? -7.108 -23.703 -17.309 1.00 53.69 238 ALA A O 1
ATOM 1431 N N . GLU A 1 239 ? -7.748 -22.971 -15.306 1.00 47.34 239 GLU A N 1
ATOM 1432 C CA . GLU A 1 239 ? -6.442 -23.275 -14.678 1.00 47.34 239 GLU A CA 1
ATOM 1433 C C . GLU A 1 239 ? -6.540 -24.343 -13.578 1.00 47.34 239 GLU A C 1
ATOM 1435 O O . GLU A 1 239 ? -5.948 -24.267 -12.504 1.00 47.34 239 GLU A O 1
ATOM 1440 N N . SER A 1 240 ? -7.242 -25.431 -13.894 1.00 50.41 240 SER A N 1
ATOM 1441 C CA . SER A 1 240 ? -7.118 -26.726 -13.210 1.00 50.41 240 SER A CA 1
ATOM 1442 C C . SER A 1 240 ? -5.899 -27.526 -13.714 1.00 50.41 240 SER A C 1
ATOM 1444 O O . SER A 1 240 ? -5.940 -28.744 -13.880 1.00 50.41 240 SER A O 1
ATOM 1446 N N . GLY A 1 241 ? -4.760 -26.849 -13.898 1.00 50.12 241 GLY A N 1
ATOM 1447 C CA . GLY A 1 241 ? -3.452 -27.445 -14.215 1.00 50.12 241 GLY A CA 1
ATOM 1448 C C . GLY A 1 241 ? -2.766 -28.129 -13.023 1.00 50.12 241 GLY A C 1
ATOM 1449 O O . GLY A 1 241 ? -1.571 -28.406 -13.064 1.00 50.12 241 GLY A O 1
ATOM 1450 N N . LEU A 1 242 ? -3.508 -28.421 -11.951 1.00 50.59 242 LEU A N 1
ATOM 1451 C CA . LEU A 1 242 ? -3.016 -29.012 -10.702 1.00 50.59 242 LEU A CA 1
ATOM 1452 C C . LEU A 1 242 ? -3.012 -30.554 -10.752 1.00 50.59 242 LEU A C 1
ATOM 1454 O O . LEU A 1 242 ? -3.398 -31.238 -9.808 1.00 50.59 242 LEU A O 1
ATOM 1458 N N . SER A 1 243 ? -2.549 -31.107 -11.875 1.00 54.06 243 SER A N 1
ATOM 1459 C CA . SER A 1 243 ? -2.239 -32.534 -12.045 1.00 54.06 243 SER A CA 1
ATOM 1460 C C . SER A 1 243 ? -0.790 -32.715 -12.504 1.00 54.06 243 SER A C 1
ATOM 1462 O O . SER A 1 243 ? -0.489 -33.309 -13.532 1.00 54.06 243 SER A O 1
ATOM 1464 N N . GLY A 1 244 ? 0.126 -32.174 -11.702 1.00 43.94 244 GLY A N 1
ATOM 1465 C CA . GLY A 1 244 ? 1.570 -32.373 -11.814 1.00 43.94 244 GLY A CA 1
ATOM 1466 C C . GLY A 1 244 ? 2.139 -33.027 -10.560 1.00 43.94 244 GLY A C 1
ATOM 1467 O O . GLY A 1 244 ? 3.117 -32.541 -10.006 1.00 43.94 244 GLY A O 1
ATOM 1468 N N . LEU A 1 245 ? 1.488 -34.095 -10.089 1.00 51.97 245 LEU A N 1
ATOM 1469 C CA . LEU A 1 245 ? 2.062 -35.065 -9.156 1.00 51.97 245 LEU A CA 1
ATOM 1470 C C . LEU A 1 245 ? 3.243 -35.755 -9.855 1.00 51.97 245 LEU A C 1
ATOM 1472 O O . LEU A 1 245 ? 3.080 -36.788 -10.499 1.00 51.97 245 LEU A O 1
ATOM 1476 N N . GLY A 1 246 ? 4.411 -35.125 -9.785 1.00 39.16 246 GLY A N 1
ATOM 1477 C CA . GLY A 1 246 ? 5.695 -35.718 -10.125 1.00 39.16 246 GLY A CA 1
ATOM 1478 C C . GLY A 1 246 ? 6.421 -36.070 -8.839 1.00 39.16 246 GLY A C 1
ATOM 1479 O O . GLY A 1 246 ? 7.096 -35.224 -8.261 1.00 39.16 246 GLY A O 1
ATOM 1480 N N . GLU A 1 247 ? 6.231 -37.309 -8.394 1.00 53.28 247 GLU A N 1
ATOM 1481 C CA . GLU A 1 247 ? 7.140 -38.007 -7.489 1.00 53.28 247 GLU A CA 1
ATOM 1482 C C . GLU A 1 247 ? 8.569 -37.868 -8.033 1.00 53.28 247 GLU A C 1
ATOM 1484 O O . GLU A 1 247 ? 8.875 -38.312 -9.139 1.00 53.28 247 GLU A O 1
ATOM 1489 N N . GLY A 1 248 ? 9.413 -37.190 -7.264 1.00 40.38 248 GLY A N 1
ATOM 1490 C CA . GLY A 1 248 ? 10.849 -37.090 -7.473 1.00 40.38 248 GLY A CA 1
ATOM 1491 C C . GLY A 1 248 ? 11.525 -37.308 -6.131 1.00 40.38 248 GLY A C 1
ATOM 1492 O O . GLY A 1 248 ? 11.981 -36.360 -5.498 1.00 40.38 248 GLY A O 1
ATOM 1493 N N . GLU A 1 249 ? 11.464 -38.553 -5.663 1.00 47.94 249 GLU A N 1
ATOM 1494 C CA . GLU A 1 249 ? 12.507 -39.120 -4.814 1.00 47.94 249 GLU A CA 1
ATOM 1495 C C . GLU A 1 249 ? 13.816 -39.034 -5.603 1.00 47.94 249 GLU A C 1
ATOM 1497 O O . GLU A 1 249 ? 13.822 -39.464 -6.748 1.00 47.94 249 GLU A O 1
ATOM 1502 N N . ASP A 1 250 ? 14.837 -38.410 -5.023 1.00 45.44 250 ASP A N 1
ATOM 1503 C CA . ASP A 1 250 ? 16.280 -38.570 -5.274 1.00 45.44 250 ASP A CA 1
ATOM 1504 C C . ASP A 1 250 ? 16.922 -37.526 -4.332 1.00 45.44 250 ASP A C 1
ATOM 1506 O O . ASP A 1 250 ? 16.723 -36.320 -4.477 1.00 45.44 250 ASP A O 1
ATOM 1510 N N . GLU A 1 251 ? 17.364 -37.900 -3.129 1.00 51.22 251 GLU A N 1
ATOM 1511 C CA . GLU A 1 251 ? 18.703 -38.454 -2.870 1.00 51.22 251 GLU A CA 1
ATOM 1512 C C . GLU A 1 251 ? 19.808 -37.618 -3.536 1.00 51.22 251 GLU A C 1
ATOM 1514 O O . GLU A 1 251 ? 19.794 -37.444 -4.746 1.00 51.22 251 GLU A O 1
ATOM 1519 N N . ASP A 1 252 ? 20.703 -37.078 -2.694 1.00 46.44 252 ASP A N 1
ATOM 1520 C CA . ASP A 1 252 ? 22.090 -36.631 -2.950 1.00 46.44 252 ASP A CA 1
ATOM 1521 C C . ASP A 1 252 ? 22.357 -35.320 -2.187 1.00 46.44 252 ASP A C 1
ATOM 1523 O O . ASP A 1 252 ? 21.769 -34.272 -2.433 1.00 46.44 252 ASP A O 1
ATOM 1527 N N . GLU A 1 253 ? 23.044 -35.365 -1.049 1.00 45.97 253 GLU A N 1
ATOM 1528 C CA . GLU A 1 253 ? 24.511 -35.415 -0.886 1.00 45.97 253 GLU A CA 1
ATOM 1529 C C . GLU A 1 253 ? 24.969 -34.057 -0.319 1.00 45.97 253 GLU A C 1
ATOM 1531 O O . GLU A 1 253 ? 24.764 -33.003 -0.904 1.00 45.97 253 GLU A O 1
ATOM 1536 N N . LEU A 1 254 ? 25.352 -34.023 0.957 1.00 48.97 254 LEU A N 1
ATOM 1537 C CA . LEU A 1 254 ? 26.748 -33.961 1.416 1.00 48.97 254 LEU A CA 1
ATOM 1538 C C . LEU A 1 254 ? 27.443 -32.595 1.230 1.00 48.97 254 LEU A C 1
ATOM 1540 O O . LEU A 1 254 ? 27.798 -32.183 0.133 1.00 48.97 254 LEU A O 1
ATOM 1544 N N . GLY A 1 255 ? 27.739 -31.981 2.382 1.00 45.00 255 GLY A N 1
ATOM 1545 C CA . GLY A 1 255 ? 28.681 -30.872 2.587 1.00 45.00 255 GLY A CA 1
ATOM 1546 C C . GLY A 1 255 ? 28.135 -29.926 3.662 1.00 45.00 255 GLY A C 1
ATOM 1547 O O . GLY A 1 255 ? 27.359 -29.037 3.346 1.00 45.00 255 GLY A O 1
ATOM 1548 N N . SER A 1 256 ? 28.345 -30.091 4.974 1.00 48.38 256 SER A N 1
ATOM 1549 C CA . SER A 1 256 ? 29.565 -30.455 5.712 1.00 48.38 256 SER A CA 1
ATOM 1550 C C . SER A 1 256 ? 30.804 -29.745 5.187 1.00 48.38 256 SER A C 1
ATOM 1552 O O . SER A 1 256 ? 31.523 -30.331 4.397 1.00 48.38 256 SER A O 1
ATOM 1554 N N . ASP A 1 257 ? 30.996 -28.508 5.636 1.00 48.44 257 ASP A N 1
ATOM 1555 C CA . ASP A 1 257 ? 32.257 -27.890 6.075 1.00 48.44 257 ASP A CA 1
ATOM 1556 C C . ASP A 1 257 ? 31.808 -26.579 6.764 1.00 48.44 257 ASP A C 1
ATOM 1558 O O . ASP A 1 257 ? 31.085 -25.783 6.176 1.00 48.44 257 ASP A O 1
ATOM 1562 N N . GLY A 1 258 ? 31.990 -26.351 8.062 1.00 49.69 258 GLY A N 1
ATOM 1563 C CA . GLY A 1 258 ? 33.232 -26.534 8.793 1.00 49.69 258 GLY A CA 1
ATOM 1564 C C . GLY A 1 258 ? 33.998 -25.216 8.744 1.00 49.69 258 GLY A C 1
ATOM 1565 O O . GLY A 1 258 ? 34.934 -25.102 7.967 1.00 49.69 258 GLY A O 1
ATOM 1566 N N . ASP A 1 259 ? 33.590 -24.226 9.542 1.00 47.84 259 ASP A N 1
ATOM 1567 C CA . ASP A 1 259 ? 34.527 -23.182 9.963 1.00 47.84 259 ASP A CA 1
ATOM 1568 C C . ASP A 1 259 ? 34.220 -22.763 11.406 1.00 47.84 259 ASP A C 1
ATOM 1570 O O . ASP A 1 259 ? 33.308 -21.990 11.715 1.00 47.84 259 ASP A O 1
ATOM 1574 N N . GLU A 1 260 ? 34.952 -23.435 12.287 1.00 48.62 260 GLU A N 1
ATOM 1575 C CA . GLU A 1 260 ? 35.163 -23.121 13.686 1.00 48.62 260 GLU A CA 1
ATOM 1576 C C . GLU A 1 260 ? 36.165 -21.960 13.747 1.00 48.62 260 GLU A C 1
ATOM 1578 O O . GLU A 1 260 ? 37.340 -22.148 13.452 1.00 48.62 260 GLU A O 1
ATOM 1583 N N . GLU A 1 261 ? 35.744 -20.773 14.179 1.00 47.06 261 GLU A N 1
ATOM 1584 C CA . GLU A 1 261 ? 36.682 -19.782 14.720 1.00 47.06 261 GLU A CA 1
ATOM 1585 C C . GLU A 1 261 ? 36.325 -19.552 16.186 1.00 47.06 261 GLU A C 1
ATOM 1587 O O . GLU A 1 261 ? 35.407 -18.816 16.561 1.00 47.06 261 GLU A O 1
ATOM 1592 N N . GLU A 1 262 ? 37.062 -20.294 17.011 1.00 48.06 262 GLU A N 1
ATOM 1593 C CA . GLU A 1 262 ? 37.206 -20.107 18.441 1.00 48.06 262 GLU A CA 1
ATOM 1594 C C . GLU A 1 262 ? 37.687 -18.682 18.748 1.00 48.06 262 GLU A C 1
ATOM 1596 O O . GLU A 1 262 ? 38.845 -18.327 18.546 1.00 48.06 262 GLU A O 1
ATOM 1601 N N . GLY A 1 263 ? 36.801 -17.869 19.315 1.00 41.97 263 GLY A N 1
ATOM 1602 C CA . GLY A 1 263 ? 37.149 -16.611 19.970 1.00 41.97 263 GLY A CA 1
ATOM 1603 C C . GLY A 1 263 ? 37.076 -16.739 21.487 1.00 41.97 263 GLY A C 1
ATOM 1604 O O . GLY A 1 263 ? 36.291 -16.035 22.118 1.00 41.97 263 GLY A O 1
ATOM 1605 N N . LEU A 1 264 ? 37.847 -17.662 22.072 1.00 48.56 264 LEU A N 1
ATOM 1606 C CA . LEU A 1 264 ? 38.046 -17.757 23.520 1.00 48.56 264 LEU A CA 1
ATOM 1607 C C . LEU A 1 264 ? 38.857 -16.549 24.006 1.00 48.56 264 LEU A C 1
ATOM 1609 O O . LEU A 1 264 ? 40.082 -16.519 23.915 1.00 48.56 264 LEU A O 1
ATOM 1613 N N . GLY A 1 265 ? 38.149 -15.550 24.524 1.00 42.81 265 GLY A N 1
ATOM 1614 C CA . GLY A 1 265 ? 38.707 -14.446 25.296 1.00 42.81 265 GLY A CA 1
ATOM 1615 C C . GLY A 1 265 ? 38.115 -14.440 26.699 1.00 42.81 265 GLY A C 1
ATOM 1616 O O . GLY A 1 265 ? 37.251 -13.621 26.999 1.00 42.81 265 GLY A O 1
ATOM 1617 N N . GLU A 1 266 ? 38.557 -15.378 27.535 1.00 48.44 266 GLU A N 1
ATOM 1618 C CA . GLU A 1 266 ? 38.479 -15.251 28.989 1.00 48.44 266 GLU A CA 1
ATOM 1619 C C . GLU A 1 266 ? 39.439 -14.133 29.416 1.00 48.44 266 GLU A C 1
ATOM 1621 O O . GLU A 1 266 ? 40.655 -14.301 29.364 1.00 48.44 266 GLU A O 1
ATOM 1626 N N . GLU A 1 267 ? 38.907 -12.993 29.852 1.00 47.31 267 GLU A N 1
ATOM 1627 C CA . GLU A 1 267 ? 39.621 -12.119 30.780 1.00 47.31 267 GLU A CA 1
ATOM 1628 C C . GLU A 1 267 ? 38.702 -11.795 31.955 1.00 47.31 267 GLU A C 1
ATOM 1630 O O . GLU A 1 267 ? 37.765 -10.997 31.871 1.00 47.31 267 GLU A O 1
ATOM 1635 N N . ASP A 1 268 ? 39.005 -12.472 33.059 1.00 49.12 268 ASP A N 1
ATOM 1636 C CA . ASP A 1 268 ? 38.612 -12.116 34.409 1.00 49.12 268 ASP A CA 1
ATOM 1637 C C . ASP A 1 268 ? 38.975 -10.654 34.692 1.00 49.12 268 ASP A C 1
ATOM 1639 O O . ASP A 1 268 ? 40.143 -10.261 34.724 1.00 49.12 268 ASP A O 1
ATOM 1643 N N . GLY A 1 269 ? 37.947 -9.850 34.936 1.00 42.22 269 GLY A N 1
ATOM 1644 C CA . GLY A 1 269 ? 38.067 -8.465 35.360 1.00 42.22 269 GLY A CA 1
ATOM 1645 C C . GLY A 1 269 ? 37.097 -8.176 36.491 1.00 42.22 269 GLY A C 1
ATOM 1646 O O . GLY A 1 269 ? 36.094 -7.494 36.293 1.00 42.22 269 GLY A O 1
ATOM 1647 N N . GLU A 1 270 ? 37.395 -8.696 37.683 1.00 51.31 270 GLU A N 1
ATOM 1648 C CA . GLU A 1 270 ? 36.870 -8.155 38.936 1.00 51.31 270 GLU A CA 1
ATOM 1649 C C . GLU A 1 270 ? 37.256 -6.669 39.018 1.00 51.31 270 GLU A C 1
ATOM 1651 O O . GLU A 1 270 ? 38.411 -6.308 39.242 1.00 51.31 270 GLU A O 1
ATOM 1656 N N . GLY A 1 271 ? 36.281 -5.798 38.772 1.00 40.22 271 GLY A N 1
ATOM 1657 C CA . GLY A 1 271 ? 36.447 -4.352 38.778 1.00 40.22 271 GLY A CA 1
ATOM 1658 C C . GLY A 1 271 ? 35.199 -3.696 39.338 1.00 40.22 271 GLY A C 1
ATOM 1659 O O . GLY A 1 271 ? 34.229 -3.445 38.629 1.00 40.22 271 GLY A O 1
ATOM 1660 N N . GLU A 1 272 ? 35.236 -3.467 40.642 1.00 43.78 272 GLU A N 1
ATOM 1661 C CA . GLU A 1 272 ? 34.282 -2.689 41.416 1.00 43.78 272 GLU A CA 1
ATOM 1662 C C . GLU A 1 272 ? 33.901 -1.365 40.726 1.00 43.78 272 GLU A C 1
ATOM 1664 O O . GLU A 1 272 ? 34.752 -0.627 40.240 1.00 43.78 272 GLU A O 1
ATOM 1669 N N . GLY A 1 273 ? 32.609 -1.033 40.777 1.00 46.91 273 GLY A N 1
ATOM 1670 C CA . GLY A 1 273 ? 32.145 0.346 40.923 1.00 46.91 273 GLY A CA 1
ATOM 1671 C C . GLY A 1 273 ? 32.625 1.360 39.885 1.00 46.91 273 GLY A C 1
ATOM 1672 O O . GLY A 1 273 ? 33.418 2.245 40.193 1.00 46.91 273 GLY A O 1
ATOM 1673 N N . ALA A 1 274 ? 32.015 1.349 38.706 1.00 40.19 274 ALA A N 1
ATOM 1674 C CA . ALA A 1 274 ? 31.890 2.567 37.921 1.00 40.19 274 ALA A CA 1
ATOM 1675 C C . ALA A 1 274 ? 30.494 2.618 37.308 1.00 40.19 274 ALA A C 1
ATOM 1677 O O . ALA A 1 274 ? 30.159 1.851 36.408 1.00 40.19 274 ALA A O 1
ATOM 1678 N N . GLU A 1 275 ? 29.685 3.548 37.815 1.00 46.28 275 GLU A N 1
ATOM 1679 C CA . GLU A 1 275 ? 28.580 4.172 37.096 1.00 46.28 275 GLU A CA 1
ATOM 1680 C C . GLU A 1 275 ? 29.108 4.703 35.754 1.00 46.28 275 GLU A C 1
ATOM 1682 O O . GLU A 1 275 ? 29.423 5.881 35.596 1.00 46.28 275 GLU A O 1
ATOM 1687 N N . MET A 1 276 ? 29.258 3.829 34.763 1.00 39.03 276 MET A N 1
ATOM 1688 C CA . MET A 1 276 ? 29.485 4.259 33.398 1.00 39.03 276 MET A CA 1
ATOM 1689 C C . MET A 1 276 ? 28.148 4.766 32.882 1.00 39.03 276 MET A C 1
ATOM 1691 O O . MET A 1 276 ? 27.344 4.025 32.318 1.00 39.03 276 MET A O 1
ATOM 1695 N N . MET A 1 277 ? 27.911 6.057 33.134 1.00 45.72 277 MET A N 1
ATOM 1696 C CA . MET A 1 277 ? 26.984 6.869 32.366 1.00 45.72 277 MET A CA 1
ATOM 1697 C C . MET A 1 277 ? 27.165 6.480 30.903 1.00 45.72 277 MET A C 1
ATOM 1699 O O . MET A 1 277 ? 28.206 6.748 30.300 1.00 45.72 277 MET A O 1
ATOM 1703 N N . MET A 1 278 ? 26.149 5.838 30.332 1.00 46.62 278 MET A N 1
ATOM 1704 C CA . MET A 1 278 ? 25.977 5.770 28.891 1.00 46.62 278 MET A CA 1
ATOM 1705 C C . MET A 1 278 ? 25.693 7.190 28.403 1.00 46.62 278 MET A C 1
ATOM 1707 O O . MET A 1 278 ? 24.583 7.532 27.996 1.00 46.62 278 MET A O 1
ATOM 1711 N N . GLU A 1 279 ? 26.719 8.036 28.428 1.00 52.09 279 GLU A N 1
ATOM 1712 C CA . GLU A 1 279 ? 26.810 9.242 27.631 1.00 52.09 279 GLU A CA 1
ATOM 1713 C C . GLU A 1 279 ? 27.041 8.766 26.197 1.00 52.09 279 GLU A C 1
ATOM 1715 O O . GLU A 1 279 ? 28.113 8.870 25.600 1.00 52.09 279 GLU A O 1
ATOM 1720 N N . GLY A 1 280 ? 25.998 8.118 25.671 1.00 55.09 280 GLY A N 1
ATOM 1721 C CA . GLY A 1 280 ? 25.883 7.764 24.284 1.00 55.09 280 GLY A CA 1
ATOM 1722 C C . GLY A 1 280 ? 26.080 9.061 23.539 1.00 55.09 280 GLY A C 1
ATOM 1723 O O . GLY A 1 280 ? 25.207 9.932 23.555 1.00 55.09 280 GLY A O 1
ATOM 1724 N N . LYS A 1 281 ? 27.250 9.185 22.912 1.00 52.19 281 LYS A N 1
ATOM 1725 C CA . LYS A 1 281 ? 27.544 10.162 21.876 1.00 52.19 281 LYS A CA 1
ATOM 1726 C C . LYS A 1 281 ? 26.550 9.900 20.755 1.00 52.19 281 LYS A C 1
ATOM 1728 O O . LYS A 1 281 ? 26.869 9.288 19.741 1.00 52.19 281 LYS A O 1
ATOM 1733 N N . ARG A 1 282 ? 25.310 10.348 20.954 1.00 55.88 282 ARG A N 1
ATOM 1734 C CA . ARG A 1 282 ? 24.342 10.574 19.903 1.00 55.88 282 ARG A CA 1
ATOM 1735 C C . ARG A 1 282 ? 25.006 11.653 19.073 1.00 55.88 282 ARG A C 1
ATOM 1737 O O . ARG A 1 282 ? 24.853 12.840 19.350 1.00 55.88 282 ARG A O 1
ATOM 1744 N N . GLN A 1 283 ? 25.797 11.230 18.089 1.00 52.97 283 GLN A N 1
ATOM 1745 C CA . GLN A 1 283 ? 26.009 12.020 16.897 1.00 52.97 283 GLN A CA 1
ATOM 1746 C C . GLN A 1 283 ? 24.600 12.282 16.381 1.00 52.97 283 GLN A C 1
ATOM 1748 O O . GLN A 1 283 ? 24.020 11.474 15.658 1.00 52.97 283 GLN A O 1
ATOM 1753 N N . ARG A 1 284 ? 23.998 13.379 16.846 1.00 60.88 284 ARG A N 1
ATOM 1754 C CA . ARG A 1 284 ? 22.856 13.979 16.190 1.00 60.88 284 ARG A CA 1
ATOM 1755 C C . ARG A 1 284 ? 23.427 14.361 14.838 1.00 60.88 284 ARG A C 1
ATOM 1757 O O . ARG A 1 284 ? 24.030 15.422 14.708 1.00 60.88 284 ARG A O 1
ATOM 1764 N N . LYS A 1 285 ? 23.338 13.444 13.867 1.00 66.06 285 LYS A N 1
ATOM 1765 C CA . LYS A 1 285 ? 23.412 13.807 12.459 1.00 66.06 285 LYS A CA 1
ATOM 1766 C C . LYS A 1 285 ? 22.444 14.970 12.363 1.00 66.06 285 LYS A C 1
ATOM 1768 O O . LYS A 1 285 ? 21.260 14.788 12.642 1.00 66.06 285 LYS A O 1
ATOM 1773 N N . GLN A 1 286 ? 22.976 16.172 12.159 1.00 63.91 286 GLN A N 1
ATOM 1774 C CA . GLN A 1 286 ? 22.136 17.327 11.919 1.00 63.91 286 GLN A CA 1
ATOM 1775 C C . GLN A 1 286 ? 21.327 16.949 10.691 1.00 63.91 286 GLN A C 1
ATOM 1777 O O . GLN A 1 286 ? 21.878 16.793 9.603 1.00 63.91 286 GLN A O 1
ATOM 1782 N N . VAL A 1 287 ? 20.051 16.642 10.909 1.00 71.31 287 VAL A N 1
ATOM 1783 C CA . VAL A 1 287 ? 19.145 16.332 9.819 1.00 71.31 287 VAL A CA 1
ATOM 1784 C C . VAL A 1 287 ? 19.022 17.639 9.065 1.00 71.31 287 VAL A C 1
ATOM 1786 O O . VAL A 1 287 ? 18.562 18.639 9.618 1.00 71.31 287 VAL A O 1
ATOM 1789 N N . ASN A 1 288 ? 19.536 17.659 7.841 1.00 78.62 288 ASN A N 1
ATOM 1790 C CA . ASN A 1 288 ? 19.426 18.818 6.983 1.00 78.62 288 ASN A CA 1
ATOM 1791 C C . ASN A 1 288 ? 17.957 18.940 6.567 1.00 78.62 288 ASN A C 1
ATOM 1793 O O . ASN A 1 288 ? 17.511 18.290 5.623 1.00 78.62 288 ASN A O 1
ATOM 1797 N N . TYR A 1 289 ? 17.189 19.726 7.324 1.00 76.00 289 TYR A N 1
ATOM 1798 C CA . TYR A 1 289 ? 15.747 19.879 7.135 1.00 76.00 289 TYR A CA 1
ATOM 1799 C C . TYR A 1 289 ? 15.385 20.330 5.719 1.00 76.00 289 TYR A C 1
ATOM 1801 O O . TYR A 1 289 ? 14.347 19.923 5.210 1.00 76.00 289 TYR A O 1
ATOM 1809 N N . ALA A 1 290 ? 16.253 21.090 5.046 1.00 73.00 290 ALA A N 1
ATOM 1810 C CA . ALA A 1 290 ? 16.024 21.496 3.663 1.00 73.00 290 ALA A CA 1
ATOM 1811 C C . ALA A 1 290 ? 16.012 20.296 2.699 1.00 73.00 290 ALA A C 1
ATOM 1813 O O . ALA A 1 290 ? 15.208 20.247 1.769 1.00 73.00 290 ALA A O 1
ATOM 1814 N N . GLU A 1 291 ? 16.875 19.307 2.936 1.00 78.06 291 GLU A N 1
ATOM 1815 C CA . GLU A 1 291 ? 16.968 18.100 2.115 1.00 78.06 291 GLU A CA 1
ATOM 1816 C C . GLU A 1 291 ? 15.816 17.133 2.414 1.00 78.06 291 GLU A C 1
ATOM 1818 O O . GLU A 1 291 ? 15.209 16.597 1.487 1.00 78.06 291 GLU A O 1
ATOM 1823 N N . LEU A 1 292 ? 15.444 17.002 3.694 1.00 81.69 292 LEU A N 1
ATOM 1824 C CA . LEU A 1 292 ? 14.282 16.216 4.116 1.00 81.69 292 LEU A CA 1
ATOM 1825 C C . LEU A 1 292 ? 12.977 16.783 3.529 1.00 81.69 292 LEU A C 1
ATOM 1827 O O . LEU A 1 292 ? 12.158 16.039 3.000 1.00 81.69 292 LEU A O 1
ATOM 1831 N N . HIS A 1 293 ? 12.804 18.106 3.560 1.00 76.38 293 HIS A N 1
ATOM 1832 C CA . HIS A 1 293 ? 11.621 18.777 3.021 1.00 76.38 293 HIS A CA 1
ATOM 1833 C C . HIS A 1 293 ? 11.542 18.657 1.493 1.00 76.38 293 HIS A C 1
ATOM 1835 O O . HIS A 1 293 ? 10.470 18.424 0.941 1.00 76.38 293 HIS A O 1
ATOM 1841 N N . LYS A 1 294 ? 12.687 18.729 0.800 1.00 76.94 294 LYS A N 1
ATOM 1842 C CA . LYS A 1 294 ? 12.755 18.506 -0.649 1.00 76.94 294 LYS A CA 1
ATOM 1843 C C . LYS A 1 294 ? 12.401 17.065 -1.033 1.00 76.94 294 LYS A C 1
ATOM 1845 O O . LYS A 1 294 ? 11.744 16.867 -2.050 1.00 76.94 294 LYS A O 1
ATOM 1850 N N . GLN A 1 295 ? 12.815 16.073 -0.237 1.00 76.94 295 GLN A N 1
ATOM 1851 C CA . GLN A 1 295 ? 12.424 14.674 -0.448 1.00 76.94 295 GLN A CA 1
ATOM 1852 C C . GLN A 1 295 ? 10.930 14.446 -0.200 1.00 76.94 295 GLN A C 1
ATOM 1854 O O . GLN A 1 295 ? 10.307 13.712 -0.959 1.00 76.94 295 GLN A O 1
ATOM 1859 N N . LEU A 1 296 ? 10.360 15.074 0.835 1.00 84.06 296 LEU A N 1
ATOM 1860 C CA . LEU A 1 296 ? 8.971 14.834 1.230 1.00 84.06 296 LEU A CA 1
ATOM 1861 C C . LEU A 1 296 ? 7.955 15.577 0.349 1.00 84.06 296 LEU A C 1
ATOM 1863 O O . LEU A 1 296 ? 6.903 15.029 0.043 1.00 84.06 296 LEU A O 1
ATOM 1867 N N . PHE A 1 297 ? 8.271 16.803 -0.079 1.00 81.31 297 PHE A N 1
ATOM 1868 C CA . PHE A 1 297 ? 7.327 17.676 -0.789 1.00 81.31 297 PHE A CA 1
ATOM 1869 C C . PHE A 1 297 ? 7.709 17.956 -2.249 1.00 81.31 297 PHE A C 1
ATOM 1871 O O . PHE A 1 297 ? 7.009 18.696 -2.932 1.00 81.31 297 PHE A O 1
ATOM 1878 N N . GLY A 1 298 ? 8.828 17.414 -2.746 1.00 76.31 298 GLY A N 1
ATOM 1879 C CA . GLY A 1 298 ? 9.283 17.599 -4.134 1.00 76.31 298 GLY A CA 1
ATOM 1880 C C . GLY A 1 298 ? 9.705 19.031 -4.496 1.00 76.31 298 GLY A C 1
ATOM 1881 O O . GLY A 1 298 ? 10.195 19.270 -5.600 1.00 76.31 298 GLY A O 1
ATOM 1882 N N . VAL A 1 299 ? 9.568 19.980 -3.568 1.00 69.12 299 VAL A N 1
ATOM 1883 C CA . VAL A 1 299 ? 9.869 21.402 -3.739 1.00 69.12 299 VAL A CA 1
ATOM 1884 C C . VAL A 1 299 ? 10.781 21.835 -2.594 1.00 69.12 299 VAL A C 1
ATOM 1886 O O . VAL A 1 299 ? 10.547 21.504 -1.429 1.00 69.12 299 VAL A O 1
ATOM 1889 N N . ALA A 1 300 ? 11.873 22.532 -2.922 1.00 67.88 300 ALA A N 1
ATOM 1890 C CA . ALA A 1 300 ? 12.749 23.094 -1.900 1.00 67.88 300 ALA A CA 1
ATOM 1891 C C . ALA A 1 300 ? 11.946 24.121 -1.082 1.00 67.88 300 ALA A C 1
ATOM 1893 O O . ALA A 1 300 ? 11.276 24.950 -1.702 1.00 67.88 300 ALA A O 1
ATOM 1894 N N . PRO A 1 301 ? 11.982 24.077 0.264 1.00 64.88 301 PRO A N 1
ATOM 1895 C CA . PRO A 1 301 ? 11.317 25.092 1.068 1.00 64.88 301 PRO A CA 1
ATOM 1896 C C . PRO A 1 301 ? 11.850 26.453 0.628 1.00 64.88 301 PRO A C 1
ATOM 1898 O O . PRO A 1 301 ? 13.068 26.611 0.473 1.00 64.88 301 PRO A O 1
ATOM 1901 N N . ALA A 1 302 ? 10.942 27.395 0.361 1.00 68.62 302 ALA A N 1
ATOM 1902 C CA . ALA A 1 302 ? 11.327 28.772 0.099 1.00 68.62 302 ALA A CA 1
ATOM 1903 C C . ALA A 1 302 ? 12.291 29.184 1.217 1.00 68.62 302 ALA A C 1
ATOM 1905 O O . ALA A 1 302 ? 12.029 28.909 2.393 1.00 68.62 302 ALA A O 1
ATOM 1906 N N . ALA A 1 303 ? 13.453 29.736 0.845 1.00 68.69 303 ALA A N 1
ATOM 1907 C CA . ALA A 1 303 ? 14.361 30.293 1.839 1.00 68.69 303 ALA A CA 1
ATOM 1908 C C . ALA A 1 303 ? 13.531 31.225 2.733 1.00 68.69 303 ALA A C 1
ATOM 1910 O O . ALA A 1 303 ? 12.625 31.856 2.188 1.00 68.69 303 ALA A O 1
ATOM 1911 N N . PRO A 1 304 ? 13.781 31.282 4.054 1.00 62.25 304 PRO A N 1
ATOM 1912 C CA . PRO A 1 304 ? 13.113 32.237 4.927 1.00 62.25 304 PRO A CA 1
ATOM 1913 C C . PRO A 1 304 ? 13.491 33.638 4.437 1.00 62.25 304 PRO A C 1
ATOM 1915 O O . PRO A 1 304 ? 14.527 34.187 4.802 1.00 62.25 304 PRO A O 1
ATOM 1918 N N . GLY A 1 305 ? 12.712 34.113 3.473 1.00 51.34 305 GLY A N 1
ATOM 1919 C CA . GLY A 1 305 ? 12.755 35.429 2.891 1.00 51.34 305 GLY A CA 1
ATOM 1920 C C . GLY A 1 305 ? 12.043 36.344 3.857 1.00 51.34 305 GLY A C 1
ATOM 1921 O O . GLY A 1 305 ? 11.079 35.948 4.505 1.00 51.34 305 GLY A O 1
ATOM 1922 N N . GLU A 1 306 ? 12.595 37.535 3.981 1.00 56.34 306 GLU A N 1
ATOM 1923 C CA . GLU A 1 306 ? 12.231 38.612 4.894 1.00 56.34 306 GLU A CA 1
ATOM 1924 C C . GLU A 1 306 ? 10.873 39.254 4.551 1.00 56.34 306 GLU A C 1
ATOM 1926 O O . GLU A 1 306 ? 10.698 40.458 4.706 1.00 56.34 306 GLU A O 1
ATOM 1931 N N . ASP A 1 307 ? 9.922 38.457 4.072 1.00 55.88 307 ASP A N 1
ATOM 1932 C CA . ASP A 1 307 ? 8.594 38.897 3.685 1.00 55.88 307 ASP A CA 1
ATOM 1933 C C . ASP A 1 307 ? 7.627 38.541 4.824 1.00 55.88 307 ASP A C 1
ATOM 1935 O O . ASP A 1 307 ? 7.638 37.415 5.317 1.00 55.88 307 ASP A O 1
ATOM 1939 N N . GLU A 1 308 ? 6.806 39.513 5.231 1.00 55.53 308 GLU A N 1
ATOM 1940 C CA . GLU A 1 308 ? 5.826 39.494 6.340 1.00 55.53 308 GLU A CA 1
ATOM 1941 C C . GLU A 1 308 ? 6.281 40.094 7.688 1.00 55.53 308 GLU A C 1
ATOM 1943 O O . GLU A 1 308 ? 5.779 39.747 8.755 1.00 55.53 308 GLU A O 1
ATOM 1948 N N . LEU A 1 309 ? 7.162 41.100 7.646 1.00 54.91 309 LEU A N 1
ATOM 1949 C CA . LEU A 1 309 ? 7.079 42.234 8.585 1.00 54.91 309 LEU A CA 1
ATOM 1950 C C . LEU A 1 309 ? 6.453 43.467 7.909 1.00 54.91 309 LEU A C 1
ATOM 1952 O O . LEU A 1 309 ? 6.837 44.596 8.208 1.00 54.91 309 LEU A O 1
ATOM 1956 N N . GLU A 1 310 ? 5.493 43.276 7.000 1.00 56.56 310 GLU A N 1
ATOM 1957 C CA . GLU A 1 310 ? 4.565 44.361 6.665 1.00 56.56 310 GLU A CA 1
ATOM 1958 C C . GLU A 1 310 ? 3.599 44.522 7.844 1.00 56.56 310 GLU A C 1
ATOM 1960 O O . GLU A 1 310 ? 2.578 43.858 7.946 1.00 56.56 310 GLU A O 1
ATOM 1965 N N . GLU A 1 311 ? 4.058 45.314 8.813 1.00 54.88 311 GLU A N 1
ATOM 1966 C CA . GLU A 1 311 ? 3.306 46.310 9.579 1.00 54.88 311 GLU A CA 1
ATOM 1967 C C . GLU A 1 311 ? 1.774 46.292 9.373 1.00 54.88 311 GLU A C 1
ATOM 1969 O O . GLU A 1 311 ? 1.209 47.201 8.771 1.00 54.88 311 GLU A O 1
ATOM 1974 N N . ASP A 1 312 ? 1.075 45.324 9.975 1.00 57.44 312 ASP A N 1
ATOM 1975 C CA . ASP A 1 312 ? -0.346 45.454 10.342 1.00 57.44 312 ASP A CA 1
ATOM 1976 C C . ASP A 1 312 ? -0.482 46.439 11.533 1.00 57.44 312 ASP A C 1
ATOM 1978 O O . ASP A 1 312 ? -1.021 46.127 12.599 1.00 57.44 312 ASP A O 1
ATOM 1982 N N . ASP A 1 313 ? 0.031 47.663 11.364 1.00 61.03 313 ASP A N 1
ATOM 1983 C CA . ASP A 1 313 ? -0.073 48.784 12.316 1.00 61.03 313 ASP A CA 1
ATOM 1984 C C . ASP A 1 313 ? -1.482 49.425 12.320 1.00 61.03 313 ASP A C 1
ATOM 1986 O O . ASP A 1 313 ? -1.729 50.457 12.951 1.00 61.03 313 ASP A O 1
ATOM 1990 N N . ASP A 1 314 ? -2.453 48.774 11.679 1.00 67.88 314 ASP A N 1
ATOM 1991 C CA . ASP A 1 314 ? -3.848 49.205 11.592 1.00 67.88 314 ASP A CA 1
ATOM 1992 C C . ASP A 1 314 ? -4.682 48.814 12.828 1.00 67.88 314 ASP A C 1
ATOM 1994 O O . ASP A 1 314 ? -5.892 49.076 12.884 1.00 67.88 314 ASP A O 1
ATOM 1998 N N . TYR A 1 315 ? -4.072 48.206 13.855 1.00 72.62 315 TYR A N 1
ATOM 1999 C CA . TYR A 1 315 ? -4.764 47.907 15.108 1.00 72.62 315 TYR A CA 1
ATOM 2000 C C . TYR A 1 315 ? -5.118 49.205 15.846 1.00 72.62 315 TYR A C 1
ATOM 2002 O O . TYR A 1 315 ? -4.338 49.749 16.627 1.00 72.62 315 TYR A O 1
ATOM 2010 N N . ASN A 1 316 ? -6.333 49.702 15.609 1.00 70.25 316 ASN A N 1
ATOM 2011 C CA . ASN A 1 316 ? -6.906 50.847 16.301 1.00 70.25 316 ASN A CA 1
ATOM 2012 C C . ASN A 1 316 ? -7.685 50.377 17.551 1.00 70.25 316 ASN A C 1
ATOM 2014 O O . ASN A 1 316 ? -8.854 49.987 17.436 1.00 70.25 316 ASN A O 1
ATOM 2018 N N . PRO A 1 317 ? -7.092 50.419 18.762 1.00 67.81 317 PRO A N 1
ATOM 2019 C CA . PRO A 1 317 ? -7.726 49.916 19.982 1.00 67.81 317 PRO A CA 1
ATOM 2020 C C . PRO A 1 317 ? -8.981 50.702 20.395 1.00 67.81 317 PRO A C 1
ATOM 2022 O O . PRO A 1 317 ? -9.738 50.236 21.250 1.00 67.81 317 PRO A O 1
ATOM 2025 N N . GLU A 1 318 ? -9.243 51.876 19.807 1.00 66.19 318 GLU A N 1
ATOM 2026 C CA . GLU A 1 318 ? -10.437 52.663 20.134 1.00 66.19 318 GLU A CA 1
ATOM 2027 C C . GLU A 1 318 ? -11.731 52.086 19.543 1.00 66.19 318 GLU A C 1
ATOM 2029 O O . GLU A 1 318 ? -12.806 52.332 20.089 1.00 66.19 318 GLU A O 1
ATOM 2034 N N . LEU A 1 319 ? -11.653 51.261 18.491 1.00 67.00 319 LEU A N 1
ATOM 2035 C CA . LEU A 1 319 ? -12.837 50.644 17.876 1.00 67.00 319 LEU A CA 1
ATOM 2036 C C . LEU A 1 319 ? -13.461 49.529 18.733 1.00 67.00 319 LEU A C 1
ATOM 2038 O O . LEU A 1 319 ? -14.622 49.181 18.529 1.00 67.00 319 LEU A O 1
ATOM 2042 N N . PHE A 1 320 ? -12.719 49.005 19.714 1.00 67.00 320 PHE A N 1
ATOM 2043 C CA . PHE A 1 320 ? -13.160 47.912 20.587 1.00 67.00 320 PHE A CA 1
ATOM 2044 C C . PHE A 1 320 ? -13.464 48.332 22.030 1.00 67.00 320 PHE A C 1
ATOM 2046 O O . PHE A 1 320 ? -13.743 47.472 22.867 1.00 67.00 320 PHE A O 1
ATOM 2053 N N . SER A 1 321 ? -13.478 49.631 22.353 1.00 69.50 321 SER A N 1
ATOM 2054 C CA . SER A 1 321 ? -13.994 50.063 23.657 1.00 69.50 321 SER A CA 1
ATOM 2055 C C . SER A 1 321 ? -15.527 49.985 23.669 1.00 69.50 321 SER A C 1
ATOM 2057 O O . SER A 1 321 ? -16.179 50.718 22.922 1.00 69.50 321 SER A O 1
ATOM 2059 N N . PRO A 1 322 ? -16.142 49.127 24.508 1.00 66.06 322 PRO A N 1
ATOM 2060 C CA . PRO A 1 322 ? -17.593 49.058 24.601 1.00 66.06 322 PRO A CA 1
ATOM 2061 C C . PRO A 1 322 ? -18.152 50.413 25.062 1.00 66.06 322 PRO A C 1
ATOM 2063 O O . PRO A 1 322 ? -17.564 51.049 25.946 1.00 66.06 322 PRO A O 1
ATOM 2066 N N . PRO A 1 323 ? -19.287 50.874 24.503 1.00 65.38 323 PRO A N 1
ATOM 2067 C CA . PRO A 1 323 ? -19.866 52.156 24.871 1.00 65.38 323 PRO A CA 1
ATOM 2068 C C . PRO A 1 323 ? -20.185 52.156 26.367 1.00 65.38 323 PRO A C 1
ATOM 2070 O O . PRO A 1 323 ? -20.980 51.350 26.857 1.00 65.38 323 PRO A O 1
ATOM 2073 N N . GLY A 1 324 ? -19.528 53.058 27.099 1.00 65.06 324 GLY A N 1
ATOM 2074 C CA . GLY A 1 324 ? -19.739 53.240 28.528 1.00 65.06 324 GLY A CA 1
ATOM 2075 C C . GLY A 1 324 ? -21.219 53.474 28.815 1.00 65.06 324 GLY A C 1
ATOM 2076 O O . GLY A 1 324 ? -21.809 54.437 28.323 1.00 65.06 324 GLY A O 1
ATOM 2077 N N . LYS A 1 325 ? -21.814 52.577 29.606 1.00 59.31 325 LYS A N 1
ATOM 2078 C CA . LYS A 1 325 ? -23.177 52.716 30.123 1.00 59.31 325 LYS A CA 1
ATOM 2079 C C . LYS A 1 325 ? -23.248 54.020 30.929 1.00 59.31 325 LYS A C 1
ATOM 2081 O O . LYS A 1 325 ? -22.595 54.129 31.966 1.00 59.31 325 LYS A O 1
ATOM 2086 N N . ARG A 1 326 ? -23.978 55.010 30.410 1.00 51.12 326 ARG A N 1
ATOM 2087 C CA . ARG A 1 326 ? -24.447 56.172 31.175 1.00 51.12 326 ARG A CA 1
ATOM 2088 C C . ARG A 1 326 ? -25.725 55.822 31.918 1.00 51.12 326 ARG A C 1
ATOM 2090 O O . ARG A 1 326 ? -26.510 55.028 31.356 1.00 51.12 326 ARG A O 1
#

Sequence (326 aa):
MLLSVYAVAAVPMLATAAAAAAAAAATAAAAATAAATAAAAATAAAAAAAAAATAAAAATAAATAAAAATAAAAAATAAATAAATATAAATAAAAATAAAAAAAAVAAAATAAAAATAAAAATAAAAAATTAAAAATAAATATAAATAAAAATAAAAAAAAPEPCEANSDGEPGDRYGGVDEVKSAADAAAHAAEGGGEHDSDGEEGEEGDGEGENEEDGSSEGDDVDSDDLMEDLEAESGLSGLGEGEDEDELGSDGDEEEGLGEEDGEGEGAEMMMEGKRQRKQVNYAELHKQLFGVAPAAPGEDELEEDDDYNPELFSPPGKR

InterPro domains:
  IPR000104 Antifreeze protein, type I [PR00308] (16-30)
  IPR000104 Antifreeze protein, type I [PR00308] (30-41)
  IPR000104 Antifreeze protein, type I [PR00308] (46-55)

Secondary structure (DSSP, 8-state):
-HHHHHHHHHHHHHHHHHHHHHHHHHHHHHHHHHHHHHHHHHHHHHHHHHHHHHHHHHHHHHHHHHHHHHHHHHHHHHHHHHHHHHHHHHHHHHHHHHHHHHHHHHHHHHHHHHHHHHHHHHHHHHHHHHHHHHHHHHHHHHHHHHHHHHHHHHHHHHHTSPP-----------------------SSSSSSSS----------------------------------TTSSSSSSSS--------------------------------------------------HHHHHHHHHSSPPPP--S------TT--GGGGSPPP--